Protein AF-X1I4N8-F1 (afdb_monomer_lite)

Secondary structure (DSSP, 8-state):
-PPEEEEEEE-S--SS-HHHHHHHHHHHTTT-SSEEEE-----S----SSEE-HHHHHHHIIIIIGGG---SS--SEEEEEESSEETTT-SEEEETTEEEEE-TTHHHHT-SS-HHHHHHHHHHHHHHHH-TTS----BSS--S-TTB--SSHHHHHHHHHH----HHHHHHHHHHT-HHHHHHHHHHHHT-

Sequence (192 aa):
MTRKIVAILLTSKPDYDEFAFKYFILSLNKIQSYYEFMFPEIHNHYYVYRYYDTNELFSSFEKEVRPKINFENEPDYLINIITSTLGENLFFECRENVAFITTDTWEKYFSPPSLFEYLSHCITASLLSMNENVGLYSHRDTKGCCLDYTFFKMDEKIDIALGYICDKCKDGIINDIGEEYLTEIINIINRE

Structure (mmCIF, N/CA/C/O backbone):
data_AF-X1I4N8-F1
#
_entry.id   AF-X1I4N8-F1
#
loop_
_atom_site.group_PDB
_atom_site.id
_atom_site.type_symbol
_atom_site.label_atom_id
_atom_site.label_alt_id
_atom_site.label_comp_id
_atom_site.label_asym_id
_atom_site.label_entity_id
_atom_site.label_seq_id
_atom_site.pdbx_PDB_ins_code
_atom_site.Cartn_x
_atom_site.Cartn_y
_atom_site.Cartn_z
_atom_site.occupancy
_atom_site.B_iso_or_equiv
_atom_site.auth_seq_id
_atom_site.auth_comp_id
_atom_site.auth_asym_id
_atom_site.auth_atom_id
_atom_site.pdbx_PDB_model_num
ATOM 1 N N . MET A 1 1 ? -8.641 13.921 17.325 1.00 62.59 1 MET A N 1
ATOM 2 C CA . MET A 1 1 ? -7.345 13.224 17.202 1.00 62.59 1 MET A CA 1
ATOM 3 C C . MET A 1 1 ? -6.618 13.835 16.009 1.00 62.59 1 MET A C 1
ATOM 5 O O . MET A 1 1 ? -7.303 14.206 15.063 1.00 62.59 1 MET A O 1
ATOM 9 N N . THR A 1 2 ? -5.301 14.044 16.060 1.00 84.56 2 THR A N 1
ATOM 10 C CA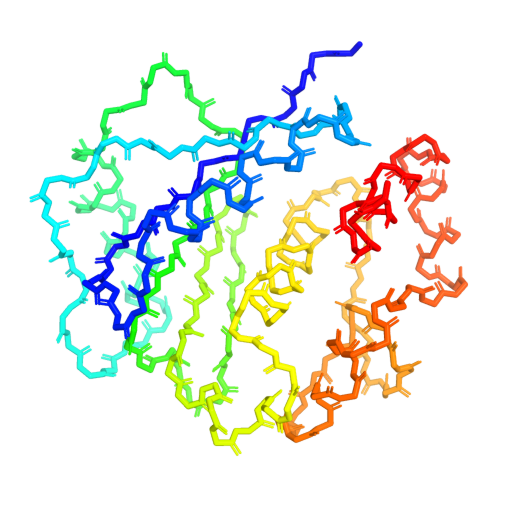 . THR A 1 2 ? -4.549 14.484 14.867 1.00 84.56 2 THR A CA 1
ATOM 11 C C . THR A 1 2 ? -4.413 13.290 13.926 1.00 84.56 2 THR A C 1
ATOM 13 O O . THR A 1 2 ? -4.106 12.199 14.406 1.00 84.56 2 THR A O 1
ATOM 16 N N . ARG A 1 3 ? -4.679 13.476 12.627 1.00 93.06 3 ARG A N 1
ATOM 17 C CA . ARG A 1 3 ? -4.569 12.399 11.633 1.00 93.06 3 ARG A CA 1
ATOM 18 C C . ARG A 1 3 ? -3.123 11.913 11.530 1.00 93.06 3 ARG A C 1
ATOM 20 O O . ARG A 1 3 ? -2.201 12.718 11.644 1.00 93.06 3 ARG A O 1
ATOM 27 N N . LYS A 1 4 ? -2.941 10.616 11.292 1.00 95.56 4 LYS A N 1
ATOM 28 C CA . LYS A 1 4 ? -1.647 10.007 10.977 1.00 95.56 4 LYS A CA 1
ATOM 29 C C . LYS A 1 4 ? -1.324 10.213 9.503 1.00 95.56 4 LYS A C 1
ATOM 31 O O . LYS A 1 4 ? -2.109 9.825 8.641 1.00 95.56 4 LYS A O 1
ATOM 36 N N . ILE A 1 5 ? -0.184 10.815 9.200 1.00 97.56 5 ILE A N 1
ATOM 37 C CA . ILE A 1 5 ? 0.185 11.176 7.831 1.00 97.56 5 ILE A CA 1
ATOM 38 C C . ILE A 1 5 ? 0.774 9.955 7.119 1.00 97.56 5 ILE A C 1
ATOM 40 O O . ILE A 1 5 ? 1.738 9.352 7.590 1.00 97.56 5 ILE A O 1
ATOM 44 N N . VAL A 1 6 ? 0.217 9.613 5.957 1.00 98.38 6 VAL A N 1
ATOM 45 C CA . VAL A 1 6 ? 0.676 8.513 5.100 1.00 98.38 6 VAL A CA 1
ATOM 46 C C . VAL A 1 6 ? 1.157 9.088 3.772 1.00 98.38 6 VAL A C 1
ATOM 48 O O . VAL A 1 6 ? 0.363 9.548 2.951 1.00 98.38 6 VAL A O 1
ATOM 51 N N . ALA A 1 7 ? 2.465 9.047 3.537 1.00 98.31 7 ALA A N 1
ATOM 52 C CA . ALA A 1 7 ? 3.053 9.453 2.268 1.00 98.31 7 ALA A CA 1
ATOM 53 C C . ALA A 1 7 ? 3.119 8.267 1.298 1.00 98.31 7 ALA A C 1
ATOM 55 O O . ALA A 1 7 ? 3.815 7.284 1.553 1.00 98.31 7 ALA A O 1
ATOM 56 N N . ILE A 1 8 ? 2.433 8.385 0.160 1.00 98.19 8 ILE A N 1
ATOM 57 C CA . ILE A 1 8 ? 2.539 7.439 -0.952 1.00 98.19 8 ILE A CA 1
ATOM 58 C C . ILE A 1 8 ? 3.590 7.950 -1.936 1.00 98.19 8 ILE A C 1
ATOM 60 O O . ILE A 1 8 ? 3.480 9.056 -2.470 1.00 98.19 8 ILE A O 1
ATOM 64 N N . LEU A 1 9 ? 4.607 7.131 -2.184 1.00 97.44 9 LEU A N 1
ATOM 65 C CA . LEU A 1 9 ? 5.747 7.451 -3.029 1.00 97.44 9 LEU A CA 1
ATOM 66 C C . LEU A 1 9 ? 5.750 6.557 -4.269 1.00 97.44 9 LEU A C 1
ATOM 68 O O . LEU A 1 9 ? 5.941 5.348 -4.169 1.00 97.44 9 LEU A O 1
ATOM 72 N N . LEU A 1 10 ? 5.589 7.151 -5.449 1.00 95.81 10 LEU A N 1
ATOM 73 C CA . LEU A 1 10 ? 5.730 6.448 -6.726 1.00 95.81 10 LEU A CA 1
ATOM 74 C C . LEU A 1 10 ? 7.209 6.462 -7.130 1.00 95.81 10 LEU A C 1
ATOM 76 O O . LEU A 1 10 ? 7.683 7.370 -7.808 1.00 95.81 10 LEU A O 1
ATOM 80 N N . THR A 1 11 ? 7.978 5.501 -6.614 1.00 93.69 11 THR A N 1
ATOM 81 C CA . THR A 1 11 ? 9.449 5.502 -6.717 1.00 93.69 11 THR A CA 1
ATOM 82 C C . THR A 1 11 ? 9.982 4.766 -7.947 1.00 93.69 11 THR A C 1
ATOM 84 O O . THR A 1 11 ? 11.160 4.914 -8.286 1.00 93.69 11 THR A O 1
ATOM 87 N N . SER A 1 12 ? 9.116 4.058 -8.671 1.00 94.25 12 SER A N 1
ATOM 88 C CA . SER A 1 12 ? 9.316 3.637 -10.064 1.00 94.25 12 SER A CA 1
ATOM 89 C C . SER A 1 12 ? 8.356 4.383 -10.983 1.00 94.25 12 SER A C 1
ATOM 91 O O . SER A 1 12 ? 7.334 4.890 -10.531 1.00 94.25 12 SER A O 1
ATOM 93 N N . LYS A 1 13 ? 8.662 4.424 -12.286 1.00 93.31 13 LYS A N 1
ATOM 94 C CA . LYS A 1 13 ? 7.745 4.995 -13.277 1.00 93.31 13 LYS A CA 1
ATOM 95 C C . LYS A 1 13 ? 6.492 4.117 -13.374 1.00 93.31 13 LYS A C 1
ATOM 97 O O . LYS A 1 13 ? 6.648 2.972 -13.797 1.00 93.31 13 LYS A O 1
ATOM 102 N N . PRO A 1 14 ? 5.290 4.628 -13.054 1.00 93.12 14 PRO A N 1
ATOM 103 C CA . PRO A 1 14 ? 4.065 3.847 -13.166 1.00 93.12 14 PRO A CA 1
ATOM 104 C C . PRO A 1 14 ? 3.830 3.365 -14.602 1.00 93.12 14 PRO A C 1
ATOM 106 O O . PRO A 1 14 ? 4.046 4.105 -15.566 1.00 93.12 14 PRO A O 1
ATOM 109 N N . ASP A 1 15 ? 3.353 2.132 -14.741 1.00 91.38 15 ASP A N 1
ATOM 110 C CA . ASP A 1 15 ? 2.827 1.552 -15.983 1.00 91.38 15 ASP A CA 1
ATOM 111 C C . ASP A 1 15 ? 1.287 1.624 -16.060 1.00 91.38 15 ASP A C 1
ATOM 113 O O . ASP A 1 15 ? 0.660 1.031 -16.935 1.00 91.38 15 ASP A O 1
ATOM 117 N N . TYR A 1 16 ? 0.689 2.418 -15.172 1.00 94.06 16 TYR A N 1
ATOM 118 C CA . TYR A 1 16 ? -0.738 2.701 -15.042 1.00 94.06 16 TYR A CA 1
ATOM 119 C C . TYR A 1 16 ? -0.994 4.215 -14.982 1.00 94.06 16 TYR A C 1
ATOM 121 O O . TYR A 1 16 ? -0.062 5.020 -14.939 1.00 94.06 16 TYR A O 1
ATOM 129 N N . ASP A 1 17 ? -2.266 4.622 -14.983 1.00 96.12 17 ASP A N 1
ATOM 130 C CA . ASP A 1 17 ? -2.644 6.035 -14.874 1.00 96.12 17 ASP A CA 1
ATOM 131 C C . ASP A 1 17 ? -2.348 6.577 -13.463 1.00 96.12 17 ASP A C 1
ATOM 133 O O . ASP A 1 17 ? -3.104 6.369 -12.508 1.00 96.12 17 ASP A O 1
ATOM 137 N N . GLU A 1 18 ? -1.213 7.269 -13.346 1.00 94.75 18 GLU A N 1
ATOM 138 C CA . GLU A 1 18 ? -0.729 7.895 -12.116 1.00 94.75 18 GLU A CA 1
ATOM 139 C C . GLU A 1 18 ? -1.743 8.876 -11.516 1.00 94.75 18 GLU A C 1
ATOM 141 O O . GLU A 1 18 ? -1.959 8.875 -10.302 1.00 94.75 18 GLU A O 1
ATOM 146 N N . PHE A 1 19 ? -2.381 9.708 -12.344 1.00 96.00 19 PHE A N 1
ATOM 147 C CA . PHE A 1 19 ? -3.315 10.717 -11.852 1.00 96.00 19 PHE A CA 1
ATOM 148 C C . PHE A 1 19 ? -4.574 10.058 -11.307 1.00 96.00 19 PHE A C 1
ATOM 150 O O . PHE A 1 19 ? -5.013 10.398 -10.206 1.00 96.00 19 PHE A O 1
ATOM 157 N N . ALA A 1 20 ? -5.130 9.089 -12.034 1.00 97.38 20 ALA A N 1
ATOM 158 C CA . ALA A 1 20 ? -6.286 8.339 -11.569 1.00 97.38 20 ALA A CA 1
ATOM 159 C C . ALA A 1 20 ? -5.990 7.631 -10.238 1.00 97.38 20 ALA A C 1
ATOM 161 O O . ALA A 1 20 ? -6.791 7.736 -9.310 1.00 97.38 20 ALA A O 1
ATOM 162 N N . PHE A 1 21 ? -4.822 6.992 -10.105 1.00 97.19 21 PHE A N 1
ATOM 163 C CA . PHE A 1 21 ? -4.419 6.336 -8.859 1.00 97.19 21 PHE A CA 1
ATOM 164 C C . PHE A 1 21 ? -4.251 7.333 -7.704 1.00 97.19 21 PHE A C 1
ATOM 166 O O . PHE A 1 21 ? -4.797 7.132 -6.618 1.00 97.19 21 PHE A O 1
ATOM 173 N N . LYS A 1 22 ? -3.548 8.446 -7.943 1.00 97.38 22 LYS A N 1
ATOM 174 C CA . LYS A 1 22 ? -3.334 9.500 -6.944 1.00 97.38 22 LYS A CA 1
ATOM 175 C C . LYS A 1 22 ? -4.656 10.036 -6.407 1.00 97.38 22 LYS A C 1
ATOM 177 O O . LYS A 1 22 ? -4.852 10.095 -5.195 1.00 97.38 22 LYS A O 1
ATOM 182 N N . TYR A 1 23 ? -5.583 10.400 -7.290 1.00 97.25 23 TYR A N 1
ATOM 183 C CA . TYR A 1 23 ? -6.875 10.941 -6.867 1.00 97.25 23 TYR A CA 1
ATOM 184 C C . TYR A 1 23 ? -7.815 9.881 -6.290 1.00 97.25 23 TYR A C 1
ATOM 186 O O . TYR A 1 23 ? -8.623 10.220 -5.425 1.00 97.25 23 TYR A O 1
ATOM 194 N N . PHE A 1 24 ? -7.679 8.614 -6.689 1.00 97.19 24 PHE A N 1
ATOM 195 C CA . PHE A 1 24 ? -8.348 7.498 -6.025 1.00 97.19 24 PHE A CA 1
ATOM 196 C C . PHE A 1 24 ? -7.923 7.406 -4.552 1.00 97.19 24 PHE A C 1
ATOM 198 O O . PHE A 1 24 ? -8.779 7.486 -3.675 1.00 97.19 24 PHE A O 1
ATOM 205 N N . ILE A 1 25 ? -6.622 7.364 -4.254 1.00 97.81 25 ILE A N 1
ATOM 206 C CA . ILE A 1 25 ? -6.137 7.302 -2.865 1.00 97.81 25 ILE A CA 1
ATOM 207 C C . ILE A 1 25 ? -6.492 8.570 -2.079 1.00 97.81 25 ILE A C 1
ATOM 209 O O . ILE A 1 25 ? -6.978 8.482 -0.955 1.00 97.81 25 ILE A O 1
ATOM 213 N N . LEU A 1 26 ? -6.332 9.761 -2.667 1.00 97.56 26 LEU A N 1
ATOM 214 C CA . LEU A 1 26 ? -6.715 11.014 -2.001 1.00 97.56 26 LEU A CA 1
ATOM 215 C C . LEU A 1 26 ? -8.219 11.097 -1.706 1.00 97.56 26 LEU A C 1
ATOM 217 O O . LEU A 1 26 ? -8.621 11.805 -0.782 1.00 97.56 26 LEU A O 1
ATOM 221 N N . SER A 1 27 ? -9.064 10.387 -2.460 1.00 97.06 27 SER A N 1
ATOM 222 C CA . SER A 1 27 ? -10.498 10.326 -2.168 1.00 97.06 27 SER A CA 1
ATOM 223 C C . SER A 1 27 ? -10.796 9.635 -0.832 1.00 97.06 27 SER A C 1
ATOM 225 O O . SER A 1 27 ? -11.756 10.023 -0.166 1.00 97.06 27 SER A O 1
ATOM 227 N N . LEU A 1 28 ? -9.923 8.723 -0.382 1.00 96.38 28 LEU A N 1
ATOM 228 C CA . LEU A 1 28 ? -10.058 8.021 0.896 1.00 96.38 28 LEU A CA 1
ATOM 229 C C . LEU A 1 28 ? -9.986 8.986 2.090 1.00 96.38 28 LEU A C 1
ATOM 231 O O . LEU A 1 28 ? -10.615 8.753 3.112 1.00 96.38 28 LEU A O 1
ATOM 235 N N . ASN A 1 29 ? -9.323 10.141 1.962 1.00 96.69 29 ASN A N 1
ATOM 236 C CA . ASN A 1 29 ? -9.298 11.170 3.016 1.00 96.69 29 ASN A CA 1
ATOM 237 C C . ASN A 1 29 ? -10.686 11.742 3.370 1.00 96.69 29 ASN A C 1
ATOM 239 O O . ASN A 1 29 ? -10.810 12.435 4.386 1.00 96.69 29 ASN A O 1
ATOM 243 N N . LYS A 1 30 ? -11.699 11.515 2.518 1.00 95.81 30 LYS A N 1
ATOM 244 C CA . LYS A 1 30 ? -13.079 11.988 2.704 1.00 95.81 30 LYS A CA 1
ATOM 245 C C . LYS A 1 30 ? -13.972 11.005 3.461 1.00 95.81 30 LYS A C 1
ATOM 247 O O . LYS A 1 30 ? -14.953 11.456 4.040 1.00 95.81 30 LYS A O 1
ATOM 252 N N . ILE A 1 31 ? -13.660 9.711 3.417 1.00 95.00 31 ILE A N 1
ATOM 253 C CA . ILE A 1 31 ? -14.488 8.638 4.002 1.00 95.00 31 ILE A CA 1
ATOM 254 C C . ILE A 1 31 ? -13.952 8.148 5.348 1.00 95.00 31 ILE A C 1
ATOM 256 O O . ILE A 1 31 ? -14.648 7.447 6.077 1.00 95.00 31 ILE A O 1
ATOM 260 N N . GLN A 1 32 ? -12.720 8.542 5.684 1.00 94.38 32 GLN A N 1
ATOM 261 C CA . GLN A 1 32 ? -12.107 8.226 6.963 1.00 94.38 32 GLN A CA 1
ATOM 262 C C . GLN A 1 32 ? -11.364 9.423 7.573 1.00 94.38 32 GLN A C 1
ATOM 264 O O . GLN A 1 32 ? -11.037 10.402 6.886 1.00 94.38 32 GLN A O 1
ATOM 269 N N . SER A 1 33 ? -11.120 9.362 8.880 1.00 94.50 33 SER A N 1
ATOM 270 C CA . SER A 1 33 ? -10.515 10.439 9.664 1.00 94.50 33 SER A CA 1
ATOM 271 C C . SER A 1 33 ? -9.238 10.070 10.420 1.00 94.50 33 SER A C 1
ATOM 273 O O . SER A 1 33 ? -8.632 10.957 11.022 1.00 94.50 33 SER A O 1
ATOM 275 N N . TYR A 1 34 ? -8.793 8.814 10.363 1.00 95.50 34 TYR A N 1
ATOM 276 C CA . TYR A 1 34 ? -7.601 8.353 11.076 1.00 95.50 34 TYR A CA 1
ATOM 277 C C . TYR A 1 34 ? -6.298 8.669 10.333 1.00 95.50 34 TYR A C 1
ATOM 279 O O . TYR A 1 34 ? -5.338 9.151 10.935 1.00 95.50 34 TYR A O 1
ATOM 287 N N . TYR A 1 35 ? -6.271 8.431 9.022 1.00 96.62 35 TYR A N 1
ATOM 288 C CA . TYR A 1 35 ? -5.128 8.671 8.151 1.00 96.62 35 TYR A CA 1
ATOM 289 C C . TYR A 1 35 ? -5.324 9.911 7.279 1.00 96.62 35 TYR A C 1
ATOM 291 O O . TYR A 1 35 ? -6.430 10.272 6.875 1.00 96.62 35 TYR A O 1
ATOM 299 N N . GLU A 1 36 ? -4.220 10.556 6.938 1.00 97.38 36 GLU A N 1
ATOM 300 C CA . GLU A 1 36 ? -4.155 11.580 5.908 1.00 97.38 36 GLU A CA 1
ATOM 301 C C . GLU A 1 36 ? -3.180 11.124 4.827 1.00 97.38 36 GLU A C 1
ATOM 303 O O . GLU A 1 36 ? -1.964 11.159 5.005 1.00 97.38 36 GLU A O 1
ATOM 308 N N . PHE A 1 37 ? -3.723 10.659 3.704 1.00 97.88 37 PHE A N 1
ATOM 309 C CA . PHE A 1 37 ? -2.930 10.261 2.551 1.00 97.88 37 PHE A CA 1
ATOM 310 C C . PHE A 1 37 ? -2.429 11.489 1.796 1.00 97.88 37 PHE A C 1
ATOM 312 O O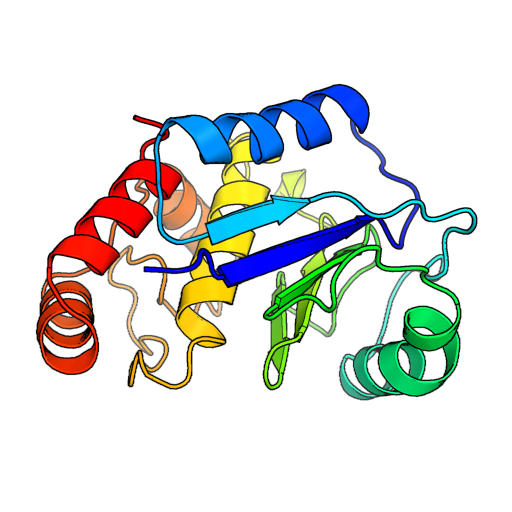 . PHE A 1 37 ? -3.213 12.386 1.471 1.00 97.88 37 PHE A O 1
ATOM 319 N N . MET A 1 38 ? -1.146 11.489 1.445 1.00 97.12 38 MET A N 1
ATOM 320 C CA . MET A 1 38 ? -0.521 12.516 0.618 1.00 97.12 38 MET A CA 1
ATOM 321 C C . MET A 1 38 ? 0.449 11.917 -0.403 1.00 97.12 38 MET A C 1
ATOM 323 O O . MET A 1 38 ? 0.943 10.804 -0.245 1.00 97.12 38 MET A O 1
ATOM 327 N N . PHE A 1 39 ? 0.740 12.691 -1.448 1.00 96.88 39 PHE A N 1
ATOM 328 C CA . PHE A 1 39 ? 1.703 12.344 -2.495 1.00 96.88 39 PHE A CA 1
ATOM 329 C C . PHE A 1 39 ? 2.732 13.471 -2.610 1.00 96.88 39 PHE A C 1
ATOM 331 O O . PHE A 1 39 ? 2.450 14.460 -3.299 1.00 96.88 39 PHE A O 1
ATOM 338 N N . PRO A 1 40 ? 3.886 13.348 -1.933 1.00 95.06 40 PRO A N 1
ATOM 339 C CA . PRO A 1 40 ? 5.007 14.269 -2.083 1.00 95.06 40 PRO A CA 1
ATOM 340 C C . PRO A 1 40 ? 5.477 14.357 -3.537 1.00 95.06 40 PRO A C 1
ATOM 342 O O . PRO A 1 40 ? 5.316 13.412 -4.314 1.00 95.06 40 PRO A O 1
ATOM 345 N N . GLU A 1 41 ? 6.084 15.482 -3.910 1.00 89.44 41 GLU A N 1
ATOM 346 C CA . GLU A 1 41 ? 6.697 15.606 -5.231 1.00 89.44 41 GLU A CA 1
ATOM 347 C C . GLU A 1 41 ? 7.962 14.748 -5.318 1.00 89.44 41 GLU A C 1
ATOM 349 O O . GLU A 1 41 ? 8.889 14.877 -4.516 1.00 89.44 41 GLU A O 1
ATOM 354 N N . ILE A 1 42 ? 8.004 13.877 -6.325 1.00 87.44 42 ILE A N 1
ATOM 355 C CA . ILE A 1 42 ? 9.161 13.047 -6.638 1.00 87.44 42 ILE A CA 1
ATOM 356 C C . ILE A 1 42 ? 9.607 13.382 -8.058 1.00 87.44 42 ILE A C 1
ATOM 358 O O . ILE A 1 42 ? 8.886 13.149 -9.023 1.00 87.44 42 ILE A O 1
ATOM 362 N N . HIS A 1 43 ? 10.810 13.934 -8.200 1.00 82.06 43 HIS A N 1
ATOM 363 C CA . HIS A 1 43 ? 11.326 14.355 -9.508 1.00 82.06 43 HIS A CA 1
ATOM 364 C C . HIS A 1 43 ? 12.073 13.247 -10.264 1.00 82.06 43 HIS A C 1
ATOM 366 O O . HIS A 1 43 ? 12.345 13.398 -11.453 1.00 82.06 43 HIS A O 1
ATOM 372 N N . ASN A 1 44 ? 12.425 12.148 -9.591 1.00 87.38 44 ASN A N 1
ATOM 373 C CA . ASN A 1 44 ? 13.191 11.044 -10.165 1.00 87.38 44 ASN A CA 1
ATOM 374 C C . ASN A 1 44 ? 12.540 9.697 -9.851 1.00 87.38 44 ASN A C 1
ATOM 376 O O . ASN A 1 44 ? 12.127 9.453 -8.724 1.00 87.38 44 ASN A O 1
ATOM 380 N N . HIS A 1 45 ? 12.552 8.784 -10.818 1.00 88.75 45 HIS A N 1
ATOM 381 C CA . HIS A 1 45 ? 12.242 7.379 -10.564 1.00 88.75 45 HIS A CA 1
ATOM 382 C C . HIS A 1 45 ? 13.524 6.678 -10.111 1.00 88.75 45 HIS A C 1
ATOM 384 O O . HIS A 1 45 ? 14.463 6.528 -10.894 1.00 88.75 45 HIS A O 1
ATOM 390 N N . TYR A 1 46 ? 13.583 6.308 -8.835 1.00 88.75 46 TYR A N 1
ATOM 391 C CA . TYR A 1 46 ? 14.776 5.760 -8.192 1.00 88.75 46 TYR A CA 1
ATOM 392 C C . TYR A 1 46 ? 14.947 4.260 -8.436 1.00 88.75 46 TYR A C 1
ATOM 394 O O . TYR A 1 46 ? 16.080 3.783 -8.512 1.00 88.75 46 TYR A O 1
ATOM 402 N N . TYR A 1 47 ? 13.847 3.523 -8.607 1.00 89.62 47 TYR A N 1
ATOM 403 C CA . TYR A 1 47 ? 13.888 2.074 -8.784 1.00 89.62 47 TYR A CA 1
ATOM 404 C C . TYR A 1 47 ? 13.524 1.684 -10.215 1.00 89.62 47 TYR A C 1
ATOM 406 O O . TYR A 1 47 ? 12.361 1.722 -10.616 1.00 89.62 47 TYR A O 1
ATOM 414 N N . VAL A 1 48 ? 14.550 1.342 -10.995 1.00 87.38 48 VAL A N 1
ATOM 415 C CA . VAL A 1 48 ? 14.462 1.042 -12.437 1.00 87.38 48 VAL A CA 1
ATOM 416 C C . VAL A 1 48 ? 14.993 -0.343 -12.805 1.00 87.38 48 VAL A C 1
ATOM 418 O O . VAL A 1 48 ? 14.817 -0.784 -13.941 1.00 87.38 48 VAL A O 1
ATOM 421 N N . TYR A 1 49 ? 15.656 -1.043 -11.879 1.00 85.69 49 TYR A N 1
ATOM 422 C CA . TYR A 1 49 ? 16.090 -2.418 -12.120 1.00 85.69 49 TYR A CA 1
ATOM 423 C C . TYR A 1 49 ? 14.901 -3.370 -12.091 1.00 85.69 49 TYR A C 1
ATOM 425 O O . TYR A 1 49 ? 13.869 -3.083 -11.497 1.00 85.69 49 TYR A O 1
ATOM 433 N N . ARG A 1 50 ? 15.043 -4.533 -12.729 1.00 86.19 50 ARG A N 1
ATOM 434 C CA . ARG A 1 50 ? 13.961 -5.522 -12.795 1.00 86.19 50 ARG A CA 1
ATOM 435 C C . ARG A 1 50 ? 13.642 -6.149 -11.437 1.00 86.19 50 ARG A C 1
ATOM 437 O O . ARG A 1 50 ? 12.495 -6.491 -11.199 1.00 86.19 50 ARG A O 1
ATOM 444 N N . TYR A 1 51 ? 14.649 -6.320 -10.588 1.00 93.44 51 TYR A N 1
ATOM 445 C CA . TYR A 1 51 ? 14.563 -7.047 -9.326 1.00 93.44 51 TYR A CA 1
ATOM 446 C C . TYR A 1 51 ? 15.340 -6.300 -8.249 1.00 93.44 51 TYR A C 1
ATOM 448 O O . TYR A 1 51 ? 16.425 -5.789 -8.536 1.00 93.44 51 TYR A O 1
ATOM 456 N N . TYR A 1 52 ? 14.813 -6.313 -7.027 1.00 92.44 52 TYR A N 1
ATOM 457 C CA . TYR A 1 52 ? 15.506 -5.837 -5.838 1.00 92.44 52 TYR A CA 1
ATOM 458 C C . TYR A 1 52 ? 15.418 -6.864 -4.706 1.00 92.44 52 TYR A C 1
ATOM 460 O O . TYR A 1 52 ? 14.336 -7.364 -4.383 1.00 92.44 52 TYR A O 1
ATOM 468 N N . ASP A 1 53 ? 16.564 -7.141 -4.078 1.00 94.56 53 ASP A N 1
ATOM 469 C CA . ASP A 1 53 ? 16.590 -7.750 -2.749 1.00 94.56 53 ASP A CA 1
ATOM 470 C C . ASP A 1 53 ? 16.010 -6.761 -1.738 1.00 94.56 53 ASP A C 1
ATOM 472 O O . ASP A 1 53 ? 16.286 -5.560 -1.805 1.00 94.56 53 ASP A O 1
ATOM 476 N N . THR A 1 54 ? 15.208 -7.242 -0.794 1.00 93.81 54 THR A N 1
ATOM 477 C CA . THR A 1 54 ? 14.479 -6.328 0.083 1.00 93.81 54 THR A CA 1
ATOM 478 C C . THR A 1 54 ? 15.394 -5.645 1.095 1.00 93.81 54 THR A C 1
ATOM 480 O O . THR A 1 54 ? 15.207 -4.463 1.372 1.00 93.81 54 THR A O 1
ATOM 483 N N . ASN A 1 55 ? 16.471 -6.284 1.565 1.00 94.06 55 ASN A N 1
ATOM 484 C CA . ASN A 1 55 ? 17.426 -5.613 2.455 1.00 94.06 55 ASN A CA 1
ATOM 485 C C . ASN A 1 55 ? 18.162 -4.475 1.749 1.00 94.06 55 ASN A C 1
ATOM 487 O O . ASN A 1 55 ? 18.322 -3.395 2.323 1.00 94.06 55 ASN A O 1
ATOM 491 N N . GLU A 1 56 ? 18.596 -4.713 0.513 1.00 92.88 56 GLU A N 1
ATOM 492 C CA . GLU A 1 56 ? 19.210 -3.676 -0.314 1.00 92.88 56 GLU A CA 1
ATOM 493 C C . GLU A 1 56 ? 18.216 -2.546 -0.597 1.00 92.88 56 GLU A C 1
ATOM 495 O O . GLU A 1 56 ? 18.559 -1.375 -0.438 1.00 92.88 56 GLU A O 1
ATOM 500 N N . LEU A 1 57 ? 16.968 -2.888 -0.925 1.00 94.31 57 LEU A N 1
ATOM 501 C CA . LEU A 1 57 ? 15.919 -1.922 -1.223 1.00 94.31 57 LEU A CA 1
ATOM 502 C C . LEU A 1 57 ? 15.652 -0.987 -0.037 1.00 94.31 57 LEU A C 1
ATOM 504 O O . LEU A 1 57 ? 15.796 0.225 -0.181 1.00 94.31 57 LEU A O 1
ATOM 508 N N . PHE A 1 58 ? 15.370 -1.532 1.150 1.00 96.38 58 PHE A N 1
ATOM 509 C CA . PHE A 1 58 ? 15.153 -0.729 2.357 1.00 96.38 58 PHE A CA 1
ATOM 510 C C . PHE A 1 58 ? 16.400 0.084 2.741 1.00 96.38 58 PHE A C 1
ATOM 512 O O . PHE A 1 58 ? 16.292 1.267 3.062 1.00 96.38 58 PHE A O 1
ATOM 519 N N . SER A 1 59 ? 17.605 -0.498 2.657 1.00 95.75 59 SER A N 1
ATOM 520 C CA . SER A 1 59 ? 18.831 0.253 2.960 1.00 95.75 59 SER A CA 1
ATOM 521 C C . SER A 1 59 ? 19.091 1.383 1.959 1.00 95.75 59 SER A C 1
ATOM 523 O O . SER A 1 59 ? 19.620 2.420 2.361 1.00 95.75 59 SER A O 1
ATOM 525 N N . SER A 1 60 ? 18.816 1.175 0.670 1.00 94.94 60 SER A N 1
ATOM 526 C CA . SER A 1 60 ? 19.004 2.191 -0.371 1.00 94.94 60 SER A CA 1
ATOM 527 C C . SER A 1 60 ? 17.973 3.308 -0.235 1.00 94.94 60 SER A C 1
ATOM 529 O O . SER A 1 60 ? 18.323 4.480 -0.355 1.00 94.94 60 SER A O 1
ATOM 531 N N . PHE A 1 61 ? 16.734 2.970 0.132 1.00 96.19 61 PHE A N 1
ATOM 532 C CA . PHE A 1 61 ? 15.683 3.943 0.388 1.00 96.19 61 PHE A CA 1
ATOM 533 C C . PHE A 1 61 ? 16.094 4.950 1.457 1.00 96.19 61 PHE A C 1
ATOM 535 O O . PHE A 1 61 ? 16.128 6.151 1.187 1.00 96.19 61 PHE A O 1
ATOM 542 N N . GLU A 1 62 ? 16.476 4.462 2.638 1.00 95.50 62 GLU A N 1
ATOM 543 C CA . GLU A 1 62 ? 16.828 5.321 3.771 1.00 95.50 62 GLU A CA 1
ATOM 544 C C . GLU A 1 62 ? 18.066 6.181 3.492 1.00 95.50 62 GLU A C 1
ATOM 546 O O . GLU A 1 62 ? 18.126 7.344 3.886 1.00 95.50 62 GLU A O 1
ATOM 551 N N . LYS A 1 63 ? 19.066 5.637 2.788 1.00 95.75 63 LYS A N 1
ATOM 552 C CA . LYS A 1 63 ? 20.340 6.337 2.558 1.00 95.75 63 LYS A CA 1
ATOM 553 C C . LYS A 1 63 ? 20.317 7.267 1.352 1.00 95.75 63 LYS A C 1
ATOM 555 O O . LYS A 1 63 ? 21.020 8.276 1.352 1.00 95.75 63 LYS A O 1
ATOM 560 N N . GLU A 1 64 ? 19.563 6.927 0.312 1.00 93.75 64 GLU A N 1
ATOM 561 C CA . GLU A 1 64 ? 19.708 7.556 -1.002 1.00 93.75 64 GLU A CA 1
ATOM 562 C C . GLU A 1 64 ? 18.433 8.199 -1.531 1.00 93.75 64 GLU A C 1
ATOM 564 O O . GLU A 1 64 ? 18.538 9.152 -2.308 1.00 93.75 64 GLU A O 1
ATOM 569 N N . VAL A 1 65 ? 17.256 7.695 -1.159 1.00 94.19 65 VAL A N 1
ATOM 570 C CA . VAL A 1 65 ? 15.974 8.155 -1.710 1.00 94.19 65 VAL A CA 1
ATOM 571 C C . VAL A 1 65 ? 15.273 9.093 -0.739 1.00 94.19 65 VAL A C 1
ATOM 573 O O . VAL A 1 65 ? 15.055 10.251 -1.088 1.00 94.19 65 VAL A O 1
ATOM 576 N N . ARG A 1 66 ? 14.993 8.640 0.489 1.00 95.00 66 ARG A N 1
ATOM 577 C CA . ARG A 1 66 ? 14.299 9.418 1.525 1.00 95.00 66 ARG A CA 1
ATOM 578 C C . ARG A 1 66 ? 14.909 10.811 1.742 1.00 95.00 66 ARG A C 1
ATOM 580 O O . ARG A 1 66 ? 14.140 11.767 1.726 1.00 95.00 66 ARG A O 1
ATOM 587 N N . PRO A 1 67 ? 16.247 10.995 1.821 1.00 94.31 67 PRO A N 1
ATOM 588 C CA . PRO A 1 67 ? 16.841 12.323 2.022 1.00 94.31 67 PRO A CA 1
ATOM 589 C C . PRO A 1 67 ? 16.633 13.307 0.861 1.00 94.31 67 PRO A C 1
ATOM 591 O O . PRO A 1 67 ? 16.932 14.491 0.998 1.00 94.31 67 PRO A O 1
ATOM 594 N N . LYS A 1 68 ? 16.189 12.825 -0.307 1.00 94.00 68 LYS A N 1
ATOM 595 C CA . LYS A 1 68 ? 15.938 13.640 -1.504 1.00 94.00 68 LYS A CA 1
ATOM 596 C C . LYS A 1 68 ? 14.465 14.016 -1.664 1.00 94.00 68 LYS A C 1
ATOM 598 O O . LYS A 1 68 ? 14.149 14.765 -2.585 1.00 94.00 68 LYS A O 1
ATOM 603 N N . ILE A 1 69 ? 13.581 13.489 -0.819 1.00 93.50 69 ILE A N 1
ATOM 604 C CA . ILE A 1 69 ? 12.150 13.783 -0.856 1.00 93.50 69 ILE A CA 1
ATOM 605 C C . ILE A 1 69 ? 11.883 14.933 0.107 1.00 93.50 69 ILE A C 1
ATOM 607 O O . ILE A 1 69 ? 12.292 14.894 1.265 1.00 93.50 69 ILE A O 1
ATOM 611 N N . ASN A 1 70 ? 11.204 15.966 -0.386 1.00 91.50 70 ASN A N 1
ATOM 612 C CA . ASN A 1 70 ? 10.797 17.089 0.442 1.00 91.50 70 ASN A CA 1
ATOM 613 C C . ASN A 1 70 ? 9.374 16.853 0.949 1.00 91.50 70 ASN A C 1
ATOM 615 O O . ASN A 1 70 ? 8.425 16.848 0.163 1.00 91.50 70 ASN A O 1
ATOM 619 N N . PHE A 1 71 ? 9.235 16.655 2.254 1.00 93.12 71 PHE A N 1
ATOM 620 C CA . PHE A 1 71 ? 7.940 16.523 2.903 1.00 93.12 71 PHE A CA 1
ATOM 621 C C . PHE A 1 71 ? 7.536 17.869 3.503 1.00 93.12 71 PHE A C 1
ATOM 623 O O . PHE A 1 71 ? 8.316 18.486 4.223 1.00 93.12 71 PHE A O 1
ATOM 630 N N . GLU A 1 72 ? 6.309 18.319 3.231 1.00 89.19 72 GLU A N 1
ATOM 631 C CA . GLU A 1 72 ? 5.756 19.496 3.915 1.00 89.19 72 GLU A CA 1
ATOM 632 C C . GLU A 1 72 ? 5.591 19.225 5.418 1.00 89.19 72 GLU A C 1
ATOM 634 O O . GLU A 1 72 ? 5.927 20.068 6.246 1.00 89.19 72 GLU A O 1
ATOM 639 N N . ASN A 1 73 ? 5.139 18.014 5.756 1.00 90.00 73 ASN A N 1
ATOM 640 C CA . ASN A 1 73 ? 5.047 17.488 7.113 1.00 90.00 73 ASN A CA 1
ATOM 641 C C . ASN A 1 73 ? 5.696 16.102 7.155 1.00 90.00 73 ASN A C 1
ATOM 643 O O . ASN A 1 73 ? 5.478 15.312 6.236 1.00 90.00 73 ASN A O 1
ATOM 647 N N . GLU A 1 74 ? 6.459 15.795 8.208 1.00 94.62 74 GLU A N 1
ATOM 648 C CA . GLU A 1 74 ? 7.079 14.471 8.348 1.00 94.62 74 GLU A CA 1
ATOM 649 C C . GLU A 1 74 ? 5.982 13.390 8.415 1.00 94.62 74 GLU A C 1
ATOM 651 O O . GLU A 1 74 ? 5.100 13.480 9.275 1.00 94.62 74 GLU A O 1
ATOM 656 N N . PRO A 1 75 ? 5.997 12.392 7.514 1.00 97.12 75 PRO A N 1
ATOM 657 C CA . PRO A 1 75 ? 4.985 11.347 7.506 1.00 97.12 75 PRO A CA 1
ATOM 658 C C . PRO A 1 75 ? 5.163 10.372 8.672 1.00 97.12 75 PRO A C 1
ATOM 660 O O . PRO A 1 75 ? 6.276 9.936 8.966 1.00 97.12 75 PRO A O 1
ATOM 663 N N . ASP A 1 76 ? 4.050 9.950 9.276 1.00 97.25 76 ASP A N 1
ATOM 664 C CA . ASP A 1 76 ? 4.048 8.834 10.225 1.00 97.25 76 ASP A CA 1
ATOM 665 C C . ASP A 1 76 ? 4.353 7.512 9.507 1.00 97.25 76 ASP A C 1
ATOM 667 O O . ASP A 1 76 ? 5.049 6.670 10.067 1.00 97.25 76 ASP A O 1
ATOM 671 N N . TYR A 1 77 ? 3.874 7.344 8.266 1.00 98.00 77 TYR A N 1
ATOM 672 C CA . TYR A 1 77 ? 4.077 6.145 7.448 1.00 98.00 77 TYR A CA 1
ATOM 673 C C . TYR A 1 77 ? 4.484 6.482 6.010 1.00 98.00 77 TYR A C 1
ATOM 675 O O . TYR A 1 77 ? 3.957 7.411 5.393 1.00 98.00 77 TYR A O 1
ATOM 683 N N . LEU A 1 78 ? 5.379 5.673 5.447 1.00 98.31 78 LEU A N 1
ATOM 684 C CA . LEU A 1 78 ? 5.879 5.786 4.078 1.00 98.31 78 LEU A CA 1
ATOM 685 C C . LEU A 1 78 ? 5.525 4.524 3.294 1.00 98.31 78 LEU A C 1
ATOM 687 O O . LEU A 1 78 ? 5.910 3.426 3.680 1.00 98.31 78 LEU A O 1
ATOM 691 N N . ILE A 1 79 ? 4.839 4.665 2.163 1.00 98.56 79 ILE A N 1
ATOM 692 C CA . ILE A 1 79 ? 4.515 3.542 1.279 1.00 98.56 79 ILE A CA 1
ATOM 693 C C . ILE A 1 79 ? 5.126 3.803 -0.092 1.00 98.56 79 ILE A C 1
ATOM 695 O O . ILE A 1 79 ? 4.704 4.698 -0.819 1.00 98.56 79 ILE A O 1
ATOM 699 N N . ASN A 1 80 ? 6.118 2.998 -0.453 1.00 97.94 80 ASN A N 1
ATOM 700 C CA . ASN A 1 80 ? 6.790 3.035 -1.740 1.00 97.94 80 ASN A CA 1
ATOM 701 C C . ASN A 1 80 ? 6.110 2.074 -2.712 1.00 97.94 80 ASN A C 1
ATOM 703 O O . ASN A 1 80 ? 6.031 0.879 -2.440 1.00 97.94 80 ASN A O 1
ATOM 707 N N . ILE A 1 81 ? 5.669 2.575 -3.862 1.00 97.69 81 ILE A N 1
ATOM 708 C CA . ILE A 1 81 ? 5.136 1.755 -4.948 1.00 97.69 81 ILE A CA 1
ATOM 709 C C . ILE A 1 81 ? 6.177 1.680 -6.061 1.00 97.69 81 ILE A C 1
ATOM 711 O O . ILE A 1 81 ? 6.616 2.705 -6.594 1.00 97.69 81 ILE A O 1
ATOM 715 N N . ILE A 1 82 ? 6.563 0.451 -6.397 1.00 96.81 82 ILE A N 1
ATOM 716 C CA . ILE A 1 82 ? 7.545 0.133 -7.433 1.00 96.81 82 ILE A CA 1
ATOM 717 C C . ILE A 1 82 ? 6.933 -0.776 -8.500 1.00 96.81 82 ILE A C 1
ATOM 719 O O . ILE A 1 82 ? 6.018 -1.547 -8.229 1.00 96.81 82 ILE A O 1
ATOM 723 N N . THR A 1 83 ? 7.473 -0.729 -9.714 1.00 96.12 83 THR A N 1
ATOM 724 C CA . THR A 1 83 ? 7.084 -1.635 -10.814 1.00 96.12 83 THR A CA 1
ATOM 725 C C . THR A 1 83 ? 8.044 -2.820 -10.956 1.00 96.12 83 THR A C 1
ATOM 727 O O . THR A 1 83 ? 7.897 -3.655 -11.842 1.00 96.12 83 THR A O 1
ATOM 730 N N . SER A 1 84 ? 9.078 -2.865 -10.117 1.00 94.69 84 SER A N 1
ATOM 731 C CA . SER A 1 84 ? 10.119 -3.892 -10.104 1.00 94.69 84 SER A CA 1
ATOM 732 C C . SER A 1 84 ? 9.733 -5.065 -9.211 1.00 94.69 84 SER A C 1
ATOM 734 O O . SER A 1 84 ? 9.060 -4.876 -8.199 1.00 94.69 84 SER A O 1
ATOM 736 N N . THR A 1 85 ? 10.218 -6.267 -9.522 1.00 94.31 85 THR A N 1
ATOM 737 C CA . THR A 1 85 ? 10.046 -7.443 -8.662 1.00 94.31 85 THR A CA 1
ATOM 738 C C . THR A 1 85 ? 10.655 -7.192 -7.279 1.00 94.31 85 THR A C 1
ATOM 740 O O . THR A 1 85 ? 11.803 -6.751 -7.168 1.00 94.31 85 THR A O 1
ATOM 743 N N . LEU A 1 86 ? 9.888 -7.511 -6.235 1.00 93.25 86 LEU A N 1
ATOM 744 C CA . LEU A 1 86 ? 10.293 -7.422 -4.835 1.00 93.25 86 LEU A CA 1
ATOM 745 C C . LEU A 1 86 ? 10.576 -8.825 -4.287 1.00 93.25 86 LEU A C 1
ATOM 747 O O . LEU A 1 86 ? 9.647 -9.623 -4.146 1.00 93.25 86 LEU A O 1
ATOM 751 N N . GLY A 1 87 ? 11.835 -9.122 -3.955 1.00 90.31 87 GLY A N 1
ATOM 752 C CA . GLY A 1 87 ? 12.224 -10.431 -3.420 1.00 90.31 87 GLY A CA 1
ATOM 753 C C . GLY A 1 87 ? 11.781 -11.614 -4.298 1.00 90.31 87 GLY A C 1
ATOM 754 O O . GLY A 1 87 ? 11.403 -11.459 -5.458 1.00 90.31 87 GLY A O 1
ATOM 755 N N . GLU A 1 88 ? 11.826 -12.831 -3.756 1.00 83.69 88 GLU A N 1
ATOM 756 C CA . GLU A 1 88 ? 11.541 -14.030 -4.562 1.00 83.69 88 GLU A CA 1
ATOM 757 C C . GLU A 1 88 ? 10.045 -14.240 -4.849 1.00 83.69 88 GLU A C 1
ATOM 759 O O . GLU A 1 88 ? 9.672 -14.661 -5.943 1.00 83.69 88 GLU A O 1
ATOM 764 N N . ASN A 1 89 ? 9.174 -13.958 -3.876 1.00 87.25 89 ASN A N 1
ATOM 765 C CA . ASN A 1 89 ? 7.731 -14.203 -3.989 1.00 87.25 89 ASN A CA 1
ATOM 766 C C . ASN A 1 89 ? 6.890 -13.157 -3.239 1.00 87.25 89 ASN A C 1
ATOM 768 O O . ASN A 1 89 ? 5.742 -13.417 -2.885 1.00 87.25 89 ASN A O 1
ATOM 772 N N . LEU A 1 90 ? 7.448 -11.973 -2.987 1.00 91.88 90 LEU A N 1
ATOM 773 C CA . LEU A 1 90 ? 6.738 -10.919 -2.272 1.00 91.88 90 LEU A CA 1
ATOM 774 C C . LEU A 1 90 ? 5.898 -10.088 -3.245 1.00 91.88 90 LEU A C 1
ATOM 776 O O . LEU A 1 90 ? 6.077 -10.121 -4.469 1.00 91.88 90 LEU A O 1
ATOM 780 N N . PHE A 1 91 ? 4.919 -9.401 -2.680 1.00 93.81 91 PHE A N 1
ATOM 781 C CA . PHE A 1 91 ? 4.049 -8.449 -3.372 1.00 93.81 91 PHE A CA 1
ATOM 782 C C . PHE A 1 91 ? 3.916 -7.148 -2.566 1.00 93.81 91 PHE A C 1
ATOM 784 O O . PHE A 1 91 ? 3.788 -6.071 -3.145 1.00 93.81 91 PHE A O 1
ATOM 791 N N . PHE A 1 92 ? 4.137 -7.228 -1.252 1.00 95.25 92 PHE A N 1
ATOM 792 C CA . PHE A 1 92 ? 4.628 -6.125 -0.440 1.00 95.25 92 PHE A CA 1
ATOM 793 C C . PHE A 1 92 ? 5.558 -6.633 0.679 1.00 95.25 92 PHE A C 1
ATOM 795 O O . PHE A 1 92 ? 5.599 -7.831 0.964 1.00 95.25 92 PHE A O 1
ATOM 802 N N . GLU A 1 93 ? 6.309 -5.729 1.303 1.00 94.81 93 GLU A N 1
ATOM 803 C CA . GLU A 1 93 ? 7.047 -5.956 2.552 1.00 94.81 93 GLU A CA 1
ATOM 804 C C . GLU A 1 93 ? 7.024 -4.673 3.390 1.00 94.81 93 GLU A C 1
ATOM 806 O O . GLU A 1 93 ? 7.121 -3.574 2.840 1.00 94.81 93 GLU A O 1
ATOM 811 N N . CYS A 1 94 ? 6.936 -4.816 4.713 1.00 94.75 94 CYS A N 1
ATOM 812 C CA . CYS A 1 94 ? 6.961 -3.704 5.661 1.00 94.75 94 CYS A CA 1
ATOM 813 C C . CYS A 1 94 ? 8.130 -3.847 6.637 1.00 94.75 94 CYS A C 1
ATOM 815 O O . CYS A 1 94 ? 8.421 -4.948 7.109 1.00 94.75 94 CYS A O 1
ATOM 817 N N . ARG A 1 95 ? 8.763 -2.724 6.988 1.00 93.81 95 ARG A N 1
ATOM 818 C CA . ARG A 1 95 ? 9.732 -2.611 8.084 1.00 93.81 95 ARG A CA 1
ATOM 819 C C . ARG A 1 95 ? 9.502 -1.299 8.811 1.00 93.81 95 ARG A C 1
ATOM 821 O O . ARG A 1 95 ? 9.530 -0.244 8.184 1.00 93.81 95 ARG A O 1
ATOM 828 N N . GLU A 1 96 ? 9.310 -1.383 10.124 1.00 93.31 96 GLU A N 1
ATOM 829 C CA . GLU A 1 96 ? 8.984 -0.221 10.957 1.00 93.31 96 GLU A CA 1
ATOM 830 C C . GLU A 1 96 ? 7.781 0.533 10.366 1.00 93.31 96 GLU A C 1
ATOM 832 O O . GLU A 1 96 ? 6.705 -0.047 10.244 1.00 93.31 96 GLU A O 1
ATOM 837 N N . ASN A 1 97 ? 7.961 1.787 9.951 1.00 95.75 97 ASN A N 1
ATOM 838 C CA . ASN A 1 97 ? 6.927 2.622 9.351 1.00 95.75 97 ASN A CA 1
ATOM 839 C C . ASN A 1 97 ? 7.069 2.794 7.826 1.00 95.75 97 ASN A C 1
ATOM 841 O O . ASN A 1 97 ? 6.470 3.707 7.249 1.00 95.75 97 ASN A O 1
ATOM 845 N N . VAL A 1 98 ? 7.858 1.938 7.173 1.00 97.69 98 VAL A N 1
ATOM 846 C CA . VAL A 1 98 ? 8.085 1.952 5.726 1.00 97.69 98 VAL A CA 1
ATOM 847 C C . VAL A 1 98 ? 7.572 0.660 5.094 1.00 97.69 98 VAL A C 1
ATOM 849 O O . VAL A 1 98 ? 7.909 -0.441 5.528 1.00 97.69 98 VAL A O 1
ATOM 852 N N . ALA A 1 99 ? 6.815 0.788 4.010 1.00 97.94 99 ALA A N 1
ATOM 853 C CA . ALA A 1 99 ? 6.385 -0.323 3.176 1.00 97.94 99 ALA A CA 1
ATOM 854 C C . ALA A 1 99 ? 6.890 -0.170 1.741 1.00 97.94 99 ALA A C 1
ATOM 856 O O . ALA A 1 99 ? 7.029 0.941 1.220 1.00 97.94 99 ALA A O 1
ATOM 857 N N . PHE A 1 100 ? 7.120 -1.305 1.092 1.00 98.12 100 PHE A N 1
ATOM 858 C CA . PHE A 1 100 ? 7.298 -1.425 -0.348 1.00 98.12 100 PHE A CA 1
ATOM 859 C C . PHE A 1 100 ? 6.197 -2.309 -0.908 1.00 98.12 100 PHE A C 1
ATOM 861 O O . PHE A 1 100 ? 6.025 -3.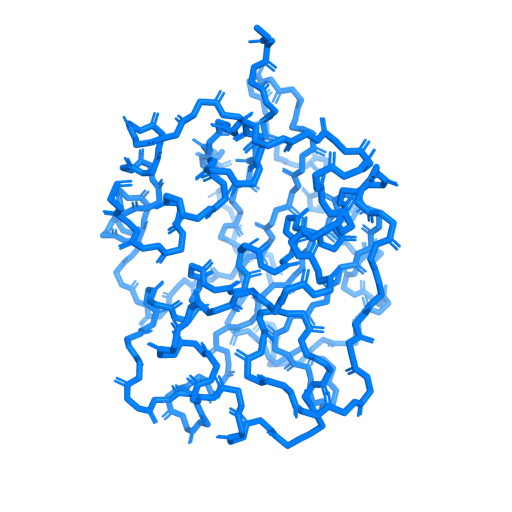429 -0.444 1.00 98.12 100 PHE A O 1
ATOM 868 N N . ILE A 1 101 ? 5.486 -1.823 -1.919 1.00 97.88 101 ILE A N 1
ATOM 869 C CA . ILE A 1 101 ? 4.465 -2.553 -2.668 1.00 97.88 101 ILE A CA 1
ATOM 870 C C . ILE A 1 101 ? 4.936 -2.620 -4.116 1.00 97.88 101 ILE A C 1
ATOM 872 O O . ILE A 1 101 ? 5.339 -1.604 -4.687 1.00 97.88 101 ILE A O 1
ATOM 876 N N . THR A 1 102 ? 4.882 -3.802 -4.722 1.00 97.06 102 THR A N 1
ATOM 877 C CA . THR A 1 102 ? 5.202 -3.960 -6.142 1.00 97.06 102 THR A CA 1
ATOM 878 C C . THR A 1 102 ? 3.948 -4.175 -6.976 1.00 97.06 102 THR A C 1
ATOM 880 O O . THR A 1 102 ? 3.044 -4.900 -6.567 1.00 97.06 102 THR A O 1
ATOM 883 N N . THR A 1 103 ? 3.883 -3.564 -8.156 1.00 96.62 103 THR A N 1
ATOM 884 C CA . THR A 1 103 ? 2.879 -3.900 -9.179 1.00 96.62 103 THR A CA 1
ATOM 885 C C . THR A 1 103 ? 3.348 -5.011 -10.117 1.00 96.62 103 THR A C 1
ATOM 887 O O . THR A 1 103 ? 2.569 -5.491 -10.943 1.00 96.62 103 THR A O 1
ATOM 890 N N . ASP A 1 104 ? 4.595 -5.476 -9.974 1.00 94.75 104 ASP A N 1
ATOM 891 C CA . ASP A 1 104 ? 5.119 -6.573 -10.775 1.00 94.75 104 ASP A CA 1
ATOM 892 C C . ASP A 1 104 ? 4.257 -7.825 -10.593 1.00 94.75 104 ASP A C 1
ATOM 894 O O . ASP A 1 104 ? 3.884 -8.221 -9.487 1.00 94.75 104 ASP A O 1
ATOM 898 N N . THR A 1 105 ? 3.947 -8.483 -11.706 1.00 92.31 105 THR A N 1
ATOM 899 C CA . THR A 1 105 ? 3.106 -9.685 -11.775 1.00 92.31 105 THR A CA 1
ATOM 900 C C . THR A 1 105 ? 1.665 -9.549 -11.258 1.00 92.31 105 THR A C 1
ATOM 902 O O . THR A 1 105 ? 0.974 -10.572 -11.212 1.00 92.31 105 THR A O 1
ATOM 905 N N . TRP A 1 106 ? 1.169 -8.340 -10.940 1.00 94.62 106 TRP A N 1
ATOM 906 C CA . TRP A 1 106 ? -0.210 -8.160 -10.456 1.00 94.62 106 TRP A CA 1
ATOM 907 C C . TRP A 1 106 ? -1.237 -8.767 -11.409 1.00 94.62 106 TRP A C 1
ATOM 909 O O . TRP A 1 106 ? -2.045 -9.604 -11.002 1.00 94.62 106 TRP A O 1
ATOM 919 N N . GLU A 1 107 ? -1.140 -8.424 -12.693 1.00 94.81 107 GLU A N 1
ATOM 920 C CA . GLU A 1 107 ? -2.078 -8.892 -13.714 1.00 94.81 107 GLU A CA 1
ATOM 921 C C . GLU A 1 107 ? -2.092 -10.424 -13.806 1.00 94.81 107 GLU A C 1
ATOM 923 O O . GLU A 1 107 ? -3.129 -11.038 -14.050 1.00 94.81 107 GLU A O 1
ATOM 928 N N . LYS A 1 108 ? -0.940 -11.057 -13.559 1.00 93.38 108 LYS A N 1
ATOM 929 C CA . LYS A 1 108 ? -0.775 -12.505 -13.669 1.00 93.38 108 LYS A CA 1
ATOM 930 C C . LYS A 1 108 ? -1.399 -13.265 -12.500 1.00 93.38 108 LYS A C 1
ATOM 932 O O . LYS A 1 108 ? -1.970 -14.330 -12.729 1.00 93.38 108 LYS A O 1
ATOM 937 N N . TYR A 1 109 ? -1.235 -12.784 -11.268 1.00 92.38 109 TYR A N 1
ATOM 938 C CA . TYR A 1 109 ? -1.582 -13.565 -10.072 1.00 92.38 109 TYR A CA 1
ATOM 939 C C . TYR A 1 109 ? -2.776 -13.023 -9.288 1.00 92.38 109 TYR A C 1
ATOM 941 O O . TYR A 1 109 ? -3.505 -13.819 -8.700 1.00 92.38 109 TYR A O 1
ATOM 949 N N . PHE A 1 110 ? -3.002 -11.709 -9.303 1.00 92.50 110 PHE A N 1
ATOM 950 C CA . PHE A 1 110 ? -3.968 -11.047 -8.423 1.00 92.50 110 PHE A CA 1
ATOM 951 C C . PHE A 1 110 ? -5.225 -10.549 -9.149 1.00 92.50 110 PHE A C 1
ATOM 953 O O . PHE A 1 110 ? -6.147 -10.093 -8.493 1.00 92.50 110 PHE A O 1
ATOM 960 N N . SER A 1 111 ? -5.298 -10.666 -10.479 1.00 91.56 111 SER A N 1
ATOM 961 C CA . SER A 1 111 ? -6.462 -10.303 -11.314 1.00 91.56 111 SER A CA 1
ATOM 962 C C . SER A 1 111 ? -7.525 -11.431 -11.365 1.00 91.56 111 SER A C 1
ATOM 964 O O . SER A 1 111 ? -7.131 -12.605 -11.431 1.00 91.56 111 SER A O 1
ATOM 966 N N . PRO A 1 112 ? -8.865 -11.164 -11.356 1.00 80.94 112 PRO A N 1
ATOM 967 C CA . PRO A 1 112 ? -9.512 -9.927 -11.797 1.00 80.94 112 PRO A CA 1
ATOM 968 C C . PRO A 1 112 ? -10.023 -8.942 -10.726 1.00 80.94 112 PRO A C 1
ATOM 970 O O . PRO A 1 112 ? -11.018 -8.270 -10.972 1.00 80.94 112 PRO A O 1
ATOM 973 N N . PRO A 1 113 ? -9.331 -8.742 -9.601 1.00 92.62 113 PRO A N 1
ATOM 974 C CA . PRO A 1 113 ? -9.254 -7.406 -9.014 1.00 92.62 113 PRO A CA 1
ATOM 975 C C . PRO A 1 113 ? -8.516 -6.405 -9.911 1.00 92.62 113 PRO A C 1
ATOM 977 O O . PRO A 1 113 ? -7.489 -6.721 -10.521 1.00 92.62 113 PRO A O 1
ATOM 980 N N . SER A 1 114 ? -9.024 -5.178 -9.983 1.00 94.62 114 SER A N 1
ATOM 981 C CA . SER A 1 114 ? -8.326 -4.060 -10.616 1.00 94.62 114 SER A CA 1
ATOM 982 C C . SER A 1 114 ? -7.008 -3.758 -9.900 1.00 94.62 114 SER A C 1
ATOM 984 O O . SER A 1 114 ? -6.811 -4.089 -8.729 1.00 94.62 114 SER A O 1
ATOM 986 N N . LEU A 1 115 ? -6.092 -3.076 -10.589 1.00 95.69 115 LEU A N 1
ATOM 987 C CA . LEU A 1 115 ? -4.837 -2.653 -9.973 1.00 95.69 115 LEU A CA 1
ATOM 988 C C . LEU A 1 115 ? -5.073 -1.753 -8.749 1.00 95.69 115 LEU A C 1
ATOM 990 O O . LEU A 1 115 ? -4.327 -1.825 -7.779 1.00 95.69 115 LEU A O 1
ATOM 994 N N . PHE A 1 116 ? -6.119 -0.922 -8.769 1.00 95.19 116 PHE A N 1
ATOM 995 C CA . PHE A 1 116 ? -6.418 -0.017 -7.657 1.00 95.19 116 PHE A CA 1
ATOM 996 C C . PHE A 1 116 ? -6.986 -0.775 -6.459 1.00 95.19 116 PHE A C 1
ATOM 998 O O . PHE A 1 116 ? -6.662 -0.431 -5.327 1.00 95.19 116 PHE A O 1
ATOM 1005 N N . GLU A 1 117 ? -7.757 -1.840 -6.693 1.00 94.44 117 GLU A N 1
ATOM 1006 C CA . GLU A 1 117 ? -8.176 -2.767 -5.638 1.00 94.44 117 GLU A CA 1
ATOM 1007 C C . GLU A 1 117 ? -6.988 -3.454 -4.981 1.00 94.44 117 GLU A C 1
ATOM 1009 O O . GLU A 1 117 ? -6.863 -3.423 -3.759 1.00 94.44 117 GLU A O 1
ATOM 1014 N N . TYR A 1 118 ? -6.082 -3.989 -5.798 1.00 95.81 118 TYR A N 1
ATOM 1015 C CA . TYR A 1 118 ? -4.843 -4.598 -5.330 1.00 95.81 118 TYR A CA 1
ATOM 1016 C C . TYR A 1 118 ? -3.991 -3.618 -4.509 1.00 95.81 118 TYR A C 1
ATOM 1018 O O . TYR A 1 118 ? -3.608 -3.924 -3.383 1.00 95.81 118 TYR A O 1
ATOM 1026 N N . LEU A 1 119 ? -3.737 -2.412 -5.026 1.00 96.88 119 LEU A N 1
ATOM 1027 C CA . LEU A 1 119 ? -2.940 -1.409 -4.318 1.00 96.88 119 LEU A CA 1
ATOM 1028 C C . LEU A 1 119 ? -3.627 -0.936 -3.031 1.00 96.88 119 LEU A C 1
ATOM 1030 O O . LEU A 1 119 ? -2.955 -0.788 -2.016 1.00 96.88 119 LEU A O 1
ATOM 1034 N N . SER A 1 120 ? -4.950 -0.741 -3.039 1.00 95.50 120 SER A N 1
ATOM 1035 C CA . SER A 1 120 ? -5.729 -0.381 -1.844 1.00 95.50 120 SER A CA 1
ATOM 1036 C C . SER A 1 120 ? -5.626 -1.453 -0.759 1.00 95.50 120 SER A C 1
ATOM 1038 O O . SER A 1 120 ? -5.457 -1.126 0.417 1.00 95.50 120 SER A O 1
ATOM 1040 N N . HIS A 1 121 ? -5.699 -2.726 -1.153 1.00 95.25 121 HIS A N 1
ATOM 1041 C CA . HIS A 1 121 ? -5.513 -3.865 -0.259 1.00 95.25 121 HIS A CA 1
ATOM 1042 C C . HIS A 1 121 ? -4.109 -3.871 0.343 1.00 95.25 121 HIS A C 1
ATOM 1044 O O . HIS A 1 121 ? -3.967 -3.825 1.563 1.00 95.25 121 HIS A O 1
ATOM 1050 N N . CYS A 1 122 ? -3.068 -3.812 -0.493 1.00 96.31 122 CYS A N 1
ATOM 1051 C CA . CYS A 1 122 ? -1.683 -3.800 -0.025 1.00 96.31 122 CYS A CA 1
ATOM 1052 C C . CYS A 1 122 ? -1.374 -2.590 0.867 1.00 96.31 122 CYS A C 1
ATOM 1054 O O . CYS A 1 122 ? -0.673 -2.742 1.864 1.00 96.31 122 CYS A O 1
ATOM 1056 N N . ILE A 1 123 ? -1.909 -1.403 0.558 1.00 97.31 123 ILE A N 1
ATOM 1057 C CA . ILE A 1 123 ? -1.783 -0.206 1.405 1.00 97.31 123 ILE A CA 1
ATOM 1058 C C . ILE A 1 123 ? -2.411 -0.462 2.775 1.00 97.31 123 ILE A C 1
ATOM 1060 O O . ILE A 1 123 ? -1.777 -0.202 3.794 1.00 97.31 123 ILE A O 1
ATOM 1064 N N . THR A 1 124 ? -3.625 -1.010 2.812 1.00 95.50 124 THR A N 1
ATOM 1065 C CA . THR A 1 124 ? -4.339 -1.263 4.070 1.00 95.50 124 THR A CA 1
ATOM 1066 C C . THR A 1 124 ? -3.639 -2.326 4.914 1.00 95.50 124 THR A C 1
ATOM 1068 O O . THR A 1 124 ? -3.381 -2.098 6.096 1.00 95.50 124 THR A O 1
ATOM 1071 N N . ALA A 1 125 ? -3.260 -3.452 4.305 1.00 94.25 125 ALA A N 1
ATOM 1072 C CA . ALA A 1 125 ? -2.496 -4.508 4.964 1.00 94.25 125 ALA A CA 1
ATOM 1073 C C . ALA A 1 125 ? -1.156 -3.979 5.501 1.00 94.25 125 ALA A C 1
ATOM 1075 O O . ALA A 1 125 ? -0.759 -4.303 6.624 1.00 94.25 125 ALA A O 1
ATOM 1076 N N . SER A 1 126 ? -0.490 -3.106 4.737 1.00 9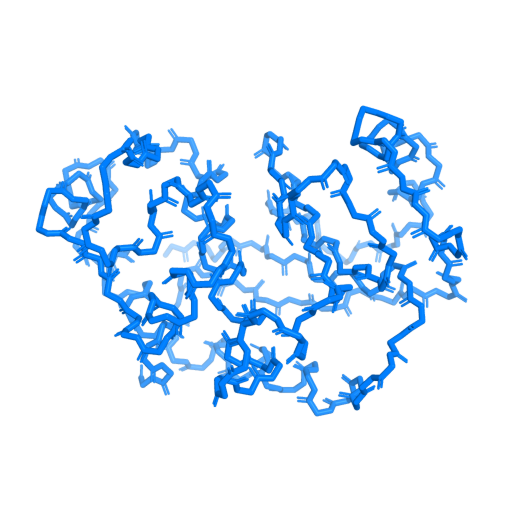5.56 126 SER A N 1
ATOM 1077 C CA . SER A 1 126 ? 0.754 -2.457 5.157 1.00 95.56 126 SER A CA 1
ATOM 1078 C C . SER A 1 126 ? 0.536 -1.545 6.363 1.00 95.56 126 SER A C 1
ATOM 1080 O O . SER A 1 126 ? 1.293 -1.633 7.323 1.00 95.56 126 SER A O 1
ATOM 1082 N N . LEU A 1 127 ? -0.505 -0.705 6.358 1.00 95.38 127 LEU A N 1
ATOM 1083 C CA . LEU A 1 127 ? -0.828 0.189 7.477 1.00 95.38 127 LEU A CA 1
ATOM 1084 C C . LEU A 1 127 ? -1.168 -0.580 8.755 1.00 95.38 127 LEU A C 1
ATOM 1086 O O . LEU A 1 127 ? -0.696 -0.205 9.825 1.00 95.38 127 LEU A O 1
ATOM 1090 N N . LEU A 1 128 ? -1.933 -1.668 8.643 1.00 93.69 128 LEU A N 1
ATOM 1091 C CA . LEU A 1 128 ? -2.217 -2.554 9.772 1.00 93.69 128 LEU A CA 1
ATOM 1092 C C . LEU A 1 128 ? -0.938 -3.216 10.300 1.00 93.69 128 LEU A C 1
ATOM 1094 O O . LEU A 1 128 ? -0.751 -3.286 11.507 1.00 93.69 128 LEU A O 1
ATOM 1098 N N . SER A 1 129 ? -0.046 -3.656 9.407 1.00 91.94 129 SER A N 1
ATOM 1099 C CA . SER A 1 129 ? 1.206 -4.331 9.782 1.00 91.94 129 SER A CA 1
ATOM 1100 C C . SER A 1 129 ? 2.254 -3.389 10.386 1.00 91.94 129 SER A C 1
ATOM 1102 O O . SER A 1 129 ? 3.043 -3.809 11.226 1.00 91.94 129 SER A O 1
ATOM 1104 N N . MET A 1 130 ? 2.299 -2.128 9.944 1.00 93.50 130 MET A N 1
ATOM 1105 C CA . MET A 1 130 ? 3.241 -1.111 10.439 1.00 93.50 130 MET A CA 1
ATOM 1106 C C . MET A 1 130 ? 2.759 -0.420 11.719 1.00 93.50 130 MET A C 1
ATOM 1108 O O . MET A 1 130 ? 3.535 0.265 12.385 1.00 93.50 130 MET A O 1
ATOM 1112 N N . ASN A 1 131 ? 1.474 -0.528 12.060 1.00 90.25 131 ASN A N 1
ATOM 1113 C CA . ASN A 1 131 ? 0.949 0.087 13.267 1.00 90.25 131 ASN A CA 1
ATOM 1114 C C . ASN A 1 131 ? 1.360 -0.740 14.489 1.00 90.25 131 ASN A C 1
ATOM 1116 O O . ASN A 1 131 ? 0.747 -1.752 14.794 1.00 90.25 131 ASN A O 1
ATOM 1120 N N . GLU A 1 132 ? 2.379 -0.277 15.211 1.00 82.00 132 GLU A N 1
ATOM 1121 C CA . GLU A 1 132 ? 2.920 -0.944 16.405 1.00 82.00 132 GLU A CA 1
ATOM 1122 C C . GLU A 1 132 ? 1.887 -1.194 17.516 1.00 82.00 132 GLU A C 1
ATOM 1124 O O . GLU A 1 132 ? 2.077 -2.083 18.344 1.00 82.00 132 GLU A O 1
ATOM 1129 N N . ASN A 1 133 ? 0.793 -0.425 17.529 1.00 81.56 133 ASN A N 1
ATOM 1130 C CA . ASN A 1 133 ? -0.293 -0.616 18.485 1.00 81.56 133 ASN A CA 1
ATOM 1131 C C . ASN A 1 133 ? -1.240 -1.735 18.048 1.00 81.56 133 ASN A C 1
ATOM 1133 O O . ASN A 1 133 ? -1.924 -2.297 18.884 1.00 81.56 133 ASN A O 1
ATOM 1137 N N . VAL A 1 134 ? -1.289 -2.079 16.759 1.00 74.38 134 VAL A N 1
ATOM 1138 C CA . VAL A 1 134 ? -2.015 -3.247 16.265 1.00 74.38 134 VAL A CA 1
ATOM 1139 C C . VAL A 1 134 ? -1.106 -4.447 16.532 1.00 74.38 134 VAL A C 1
ATOM 1141 O O . VAL A 1 134 ? -0.248 -4.772 15.718 1.00 74.38 134 VAL A O 1
ATOM 1144 N N . GLY A 1 135 ? -1.248 -5.121 17.677 1.00 68.25 135 GLY A N 1
ATOM 1145 C CA . GLY A 1 135 ? -0.436 -6.289 18.054 1.00 68.25 135 GLY A CA 1
ATOM 1146 C C . GLY A 1 135 ? -0.714 -7.543 17.209 1.00 68.25 135 GLY A C 1
ATOM 1147 O O . GLY A 1 135 ? -0.671 -8.669 17.716 1.00 68.25 135 GLY A O 1
ATOM 1148 N N . LEU A 1 136 ? -1.067 -7.373 15.933 1.00 79.50 136 LEU A N 1
ATOM 1149 C CA . LEU A 1 136 ? -1.475 -8.434 15.030 1.00 79.50 136 LEU A CA 1
ATOM 1150 C C . LEU A 1 136 ? -0.283 -9.000 14.274 1.00 79.50 136 LEU A C 1
ATOM 1152 O O . LEU A 1 136 ? 0.569 -8.295 13.744 1.00 79.50 136 LEU A O 1
ATOM 1156 N N . TYR A 1 137 ? -0.292 -10.320 14.168 1.00 79.50 137 TYR A N 1
ATOM 1157 C CA . TYR A 1 137 ? 0.630 -11.069 13.335 1.00 79.50 137 TYR A CA 1
ATOM 1158 C C . TYR A 1 137 ? -0.129 -11.677 12.171 1.00 79.50 137 TYR A C 1
ATOM 1160 O O . TYR A 1 137 ? -1.279 -12.108 12.339 1.00 79.50 137 TYR A O 1
ATOM 1168 N N . SER A 1 138 ? 0.544 -11.785 11.026 1.00 84.94 138 SER A N 1
ATOM 1169 C CA . SER A 1 138 ? -0.036 -12.433 9.860 1.00 84.94 138 SER A CA 1
ATOM 1170 C C . SER A 1 138 ? -0.495 -13.854 10.190 1.00 84.94 138 SER A C 1
ATOM 1172 O O . SER A 1 138 ? 0.183 -14.608 10.904 1.00 84.94 138 SER A O 1
ATOM 1174 N N . HIS A 1 139 ? -1.665 -14.233 9.689 1.00 86.06 139 HIS A N 1
ATOM 1175 C CA . HIS A 1 139 ? -2.186 -15.578 9.871 1.00 86.06 139 HIS A CA 1
ATOM 1176 C C . HIS A 1 139 ? -1.341 -16.575 9.093 1.00 86.06 139 HIS A C 1
ATOM 1178 O O . HIS A 1 139 ? -1.047 -16.364 7.927 1.00 86.06 139 HIS A O 1
ATOM 1184 N N . ARG A 1 140 ? -0.964 -17.686 9.730 1.00 85.12 140 ARG A N 1
ATOM 1185 C CA . ARG A 1 140 ? -0.279 -18.783 9.029 1.00 85.12 140 ARG A CA 1
ATOM 1186 C C . ARG A 1 140 ? -1.233 -19.669 8.227 1.00 85.12 140 ARG A C 1
ATOM 1188 O O . ARG A 1 140 ? -0.781 -20.355 7.318 1.00 85.12 140 ARG A O 1
ATOM 1195 N N . ASP A 1 141 ? -2.512 -19.649 8.587 1.00 86.06 141 ASP A N 1
ATOM 1196 C CA . ASP A 1 141 ? -3.585 -20.365 7.902 1.00 86.06 141 ASP A CA 1
ATOM 1197 C C . ASP A 1 141 ? -4.410 -19.355 7.099 1.00 86.06 141 ASP A C 1
ATOM 1199 O O . ASP A 1 141 ? -4.642 -18.252 7.591 1.00 86.06 141 ASP A O 1
ATOM 1203 N N . THR A 1 142 ? -4.903 -19.738 5.920 1.00 86.31 142 THR A N 1
ATOM 1204 C CA . THR A 1 142 ? -5.781 -18.891 5.098 1.00 86.31 142 THR A CA 1
ATOM 1205 C C . THR A 1 142 ? -7.152 -18.731 5.753 1.00 86.31 142 THR A C 1
ATOM 1207 O O . THR A 1 142 ? -7.869 -19.713 5.968 1.00 86.31 142 THR A O 1
ATOM 1210 N N . LYS A 1 143 ? -7.538 -17.490 6.051 1.00 87.62 143 LYS A N 1
ATOM 1211 C CA . LYS A 1 143 ? -8.847 -17.103 6.598 1.00 87.62 143 LYS A CA 1
ATOM 1212 C C . LYS A 1 143 ? -9.643 -16.193 5.662 1.00 87.62 143 LYS A C 1
ATOM 1214 O O . LYS A 1 143 ? -10.776 -15.854 5.999 1.00 87.62 143 LYS A O 1
ATOM 1219 N N . GLY A 1 144 ? -9.062 -15.815 4.523 1.00 86.94 144 GLY A N 1
ATOM 1220 C CA . GLY A 1 144 ? -9.585 -14.781 3.632 1.00 86.94 144 GLY A CA 1
ATOM 1221 C C . GLY A 1 144 ? -9.544 -13.403 4.284 1.00 86.94 144 GLY A C 1
ATOM 1222 O O . GLY A 1 144 ? -10.465 -12.626 4.077 1.00 86.94 144 GLY A O 1
ATOM 1223 N N . CYS A 1 145 ? -8.576 -13.180 5.174 1.00 90.38 145 CYS A N 1
ATOM 1224 C CA . CYS A 1 145 ? -8.407 -11.950 5.936 1.00 90.38 145 CYS A CA 1
ATOM 1225 C C . CYS A 1 145 ? -7.269 -11.132 5.323 1.00 90.38 145 CYS A C 1
ATOM 1227 O O . CYS A 1 145 ? -6.224 -11.718 5.061 1.00 90.38 145 CYS A O 1
ATOM 1229 N N . CYS A 1 146 ? -7.371 -9.798 5.302 1.00 89.25 146 CYS A N 1
ATOM 1230 C CA . CYS A 1 146 ? -6.311 -8.892 4.826 1.00 89.25 146 CYS A CA 1
ATOM 1231 C C . CYS A 1 146 ? -4.961 -9.007 5.567 1.00 89.25 146 CYS A C 1
ATOM 1233 O O . CYS A 1 146 ? -4.010 -8.293 5.255 1.00 89.25 146 CYS A O 1
ATOM 1235 N N . LEU A 1 147 ? -4.885 -9.844 6.603 1.00 89.31 147 LEU A N 1
ATOM 1236 C CA . LEU A 1 147 ? -3.683 -10.150 7.374 1.00 89.31 147 LEU A CA 1
ATOM 1237 C C . LEU A 1 147 ? -3.242 -11.611 7.192 1.00 89.31 147 LEU A C 1
ATOM 1239 O O . LEU A 1 147 ? -2.478 -12.124 8.007 1.00 89.31 147 LEU A O 1
ATOM 1243 N N . ASP A 1 148 ? -3.717 -12.317 6.171 1.00 89.38 148 ASP A N 1
ATOM 1244 C CA . ASP A 1 148 ? -3.230 -13.652 5.838 1.00 89.38 148 ASP A CA 1
ATOM 1245 C C . ASP A 1 148 ? -1.779 -13.596 5.330 1.00 89.38 148 ASP A C 1
ATOM 1247 O O . ASP A 1 148 ? -1.384 -12.726 4.557 1.00 89.38 148 ASP A O 1
ATOM 1251 N N . TYR A 1 149 ? -0.945 -14.540 5.775 1.00 87.31 149 TYR A N 1
ATOM 1252 C CA . TYR A 1 149 ? 0.326 -14.808 5.113 1.00 87.31 149 TYR A CA 1
ATOM 1253 C C . TYR A 1 149 ? 0.069 -15.715 3.912 1.00 87.31 149 TYR A C 1
ATOM 1255 O O . TYR A 1 149 ? -0.213 -16.908 4.061 1.00 87.31 149 TYR A O 1
ATOM 1263 N N . THR A 1 150 ? 0.227 -15.160 2.716 1.00 85.69 150 THR A N 1
ATOM 1264 C CA . THR A 1 150 ? -0.080 -15.879 1.482 1.00 85.69 150 THR A CA 1
ATOM 1265 C C . THR A 1 150 ? 1.179 -16.414 0.810 1.00 85.69 150 THR A C 1
ATOM 1267 O O . THR A 1 150 ? 1.917 -15.693 0.139 1.00 85.69 150 THR A O 1
ATOM 1270 N N . PHE A 1 151 ? 1.418 -17.721 0.956 1.00 85.19 151 PHE A N 1
ATOM 1271 C CA . PHE A 1 151 ? 2.522 -18.399 0.268 1.00 85.19 151 PHE A CA 1
ATOM 1272 C C . PHE A 1 151 ? 2.260 -18.541 -1.242 1.00 85.19 151 PHE A C 1
ATOM 1274 O O . PHE A 1 151 ? 3.158 -18.345 -2.063 1.00 85.19 151 PHE A O 1
ATOM 1281 N N . PHE A 1 152 ? 1.020 -18.855 -1.629 1.00 86.44 152 PHE A N 1
ATOM 1282 C CA . PHE A 1 152 ? 0.613 -18.966 -3.027 1.00 86.44 152 PHE A CA 1
ATOM 1283 C C . PHE A 1 152 ? -0.148 -17.711 -3.457 1.00 86.44 152 PHE A C 1
ATOM 1285 O O . PHE A 1 152 ? -1.320 -17.560 -3.141 1.00 86.44 152 PHE A O 1
ATOM 1292 N N . LYS A 1 153 ? 0.493 -16.837 -4.246 1.00 87.50 153 LYS A N 1
ATOM 1293 C CA . LYS A 1 153 ? -0.073 -15.546 -4.699 1.00 87.50 153 LYS A CA 1
ATOM 1294 C C . LYS A 1 153 ? -1.495 -15.625 -5.282 1.00 87.50 153 LYS A C 1
ATOM 1296 O O . LYS A 1 153 ? -2.234 -14.653 -5.215 1.00 87.50 153 LYS A O 1
ATOM 1301 N N . MET A 1 154 ? -1.886 -16.763 -5.858 1.00 84.56 154 MET A N 1
ATOM 1302 C CA . MET A 1 154 ? -3.231 -16.948 -6.418 1.00 84.56 154 MET A CA 1
ATOM 1303 C C . MET A 1 154 ? -4.346 -16.955 -5.363 1.00 84.56 154 MET A C 1
ATOM 1305 O O . MET A 1 154 ? -5.485 -16.664 -5.721 1.00 84.56 154 MET A O 1
ATOM 1309 N N . ASP A 1 155 ? -4.042 -17.255 -4.099 1.00 85.62 155 ASP A N 1
ATOM 1310 C CA . ASP A 1 155 ? -5.033 -17.249 -3.017 1.00 85.62 155 ASP A CA 1
ATOM 1311 C C . ASP A 1 155 ? -5.367 -15.808 -2.584 1.00 85.62 155 ASP A C 1
ATOM 1313 O O . ASP A 1 155 ? -6.523 -15.494 -2.298 1.00 85.62 155 ASP A O 1
ATOM 1317 N N . GLU A 1 156 ? -4.387 -14.901 -2.672 1.00 87.88 156 GLU A N 1
ATOM 1318 C CA . GLU A 1 156 ? -4.520 -13.472 -2.333 1.00 87.88 156 GLU A CA 1
ATOM 1319 C C . GLU A 1 156 ? -5.576 -12.767 -3.189 1.00 87.88 156 GLU A C 1
ATOM 1321 O O . GLU A 1 156 ? -6.258 -11.846 -2.761 1.00 87.88 156 GLU A O 1
ATOM 1326 N N . LYS A 1 157 ? -5.745 -13.224 -4.429 1.00 89.44 157 LYS A N 1
ATOM 1327 C CA . LYS A 1 157 ? -6.750 -12.715 -5.362 1.00 89.44 157 LYS A CA 1
ATOM 1328 C C . LYS A 1 157 ? -8.162 -12.721 -4.769 1.00 89.44 157 LYS A C 1
ATOM 1330 O O . LYS A 1 157 ? -8.954 -11.828 -5.063 1.00 89.44 157 LYS A O 1
ATOM 1335 N N . ILE A 1 158 ? -8.492 -13.760 -4.000 1.00 86.06 158 ILE A N 1
ATOM 1336 C CA . ILE A 1 158 ? -9.796 -13.885 -3.346 1.00 86.06 158 ILE A CA 1
ATOM 1337 C C . ILE A 1 158 ? -9.859 -12.932 -2.154 1.00 86.06 158 ILE A C 1
ATOM 1339 O O . ILE A 1 158 ? -10.870 -12.263 -1.984 1.00 86.06 158 ILE A O 1
ATOM 1343 N N . ASP A 1 159 ? -8.776 -12.824 -1.387 1.00 87.50 159 ASP A N 1
ATOM 1344 C CA . ASP A 1 159 ? -8.681 -11.920 -0.239 1.00 87.50 159 ASP A CA 1
ATOM 1345 C C . ASP A 1 159 ? -8.868 -10.445 -0.642 1.00 87.50 159 ASP A C 1
ATOM 1347 O O . ASP A 1 159 ? -9.747 -9.762 -0.116 1.00 87.50 159 ASP A O 1
ATOM 1351 N N . ILE A 1 160 ? -8.168 -9.995 -1.691 1.00 91.12 160 ILE A N 1
ATOM 1352 C CA . ILE A 1 160 ? -8.318 -8.645 -2.266 1.00 91.12 160 ILE A CA 1
ATOM 1353 C C . ILE A 1 160 ? -9.775 -8.364 -2.657 1.00 91.12 160 ILE A C 1
ATOM 1355 O O . ILE A 1 160 ? -10.272 -7.256 -2.465 1.00 91.12 160 ILE A O 1
ATOM 1359 N N . ALA A 1 161 ? -10.460 -9.352 -3.239 1.00 88.31 161 ALA A N 1
ATOM 1360 C CA . ALA A 1 161 ? -11.850 -9.203 -3.659 1.00 88.31 161 ALA A CA 1
ATOM 1361 C C . ALA A 1 161 ? -12.835 -9.207 -2.478 1.00 88.31 161 ALA A C 1
ATOM 1363 O O . ALA A 1 161 ? -13.909 -8.619 -2.585 1.00 88.31 161 ALA A O 1
ATOM 1364 N N . LEU A 1 162 ? -12.499 -9.891 -1.380 1.00 89.19 162 LEU A N 1
ATOM 1365 C CA . LEU A 1 162 ? -13.337 -9.972 -0.186 1.00 89.19 162 LEU A CA 1
ATOM 1366 C C . LEU A 1 162 ? -13.212 -8.732 0.698 1.00 89.19 162 LEU A C 1
ATOM 1368 O O . LEU A 1 162 ? -14.213 -8.340 1.295 1.00 89.19 162 LEU A O 1
ATOM 1372 N N . GLY A 1 163 ? -12.013 -8.150 0.815 1.00 88.50 163 GLY A N 1
ATOM 1373 C CA . GLY A 1 163 ? -11.777 -7.008 1.701 1.00 88.50 163 GLY A CA 1
ATOM 1374 C C . GLY A 1 163 ? -12.171 -7.308 3.154 1.00 88.50 163 GLY A C 1
ATOM 1375 O O . GLY A 1 163 ? -12.800 -6.494 3.829 1.00 88.50 163 GLY A O 1
ATOM 1376 N N . TYR A 1 164 ? -11.892 -8.521 3.629 1.00 92.38 164 TYR A N 1
ATOM 1377 C CA . TYR A 1 164 ? -12.383 -8.997 4.917 1.00 92.38 164 TYR A CA 1
ATOM 1378 C C . TYR A 1 164 ? -11.297 -8.926 5.994 1.00 92.38 164 TYR A C 1
ATOM 1380 O O . TYR A 1 164 ? -10.132 -9.219 5.761 1.00 92.38 164 TYR A O 1
ATOM 1388 N N . ILE A 1 165 ? -11.693 -8.583 7.221 1.00 93.44 165 ILE A N 1
ATOM 1389 C CA . ILE A 1 165 ? -10.864 -8.747 8.421 1.00 93.44 165 ILE A CA 1
ATOM 1390 C C . ILE A 1 165 ? -11.556 -9.777 9.311 1.00 93.44 165 ILE A C 1
ATOM 1392 O O . ILE A 1 165 ? -12.728 -9.605 9.660 1.00 93.44 165 ILE A O 1
ATOM 1396 N N . CYS A 1 166 ? -10.846 -10.842 9.693 1.00 93.88 166 CYS A N 1
ATOM 1397 C CA . CYS A 1 166 ? -11.436 -11.893 10.518 1.00 93.88 166 CYS A CA 1
ATOM 1398 C C . CYS A 1 166 ? -11.795 -11.407 11.925 1.00 93.88 166 CYS A C 1
ATOM 1400 O O . CYS A 1 166 ? -11.161 -10.493 12.449 1.00 93.88 166 CYS A O 1
ATOM 1402 N N . ASP A 1 167 ? -12.772 -12.055 12.564 1.00 94.44 167 ASP A N 1
ATOM 1403 C CA . ASP A 1 167 ? -13.271 -11.640 13.885 1.00 94.44 167 ASP A CA 1
ATOM 1404 C C . ASP A 1 167 ? -12.151 -11.566 14.930 1.00 94.44 167 ASP A C 1
ATOM 1406 O O . ASP A 1 167 ? -12.063 -10.602 15.678 1.00 94.44 167 ASP A O 1
ATOM 1410 N N . LYS A 1 168 ? -11.190 -12.500 14.888 1.00 92.94 168 LYS A N 1
ATOM 1411 C CA . LYS A 1 168 ? -10.013 -12.457 15.769 1.00 92.94 168 LYS A CA 1
ATOM 1412 C C . LYS A 1 168 ?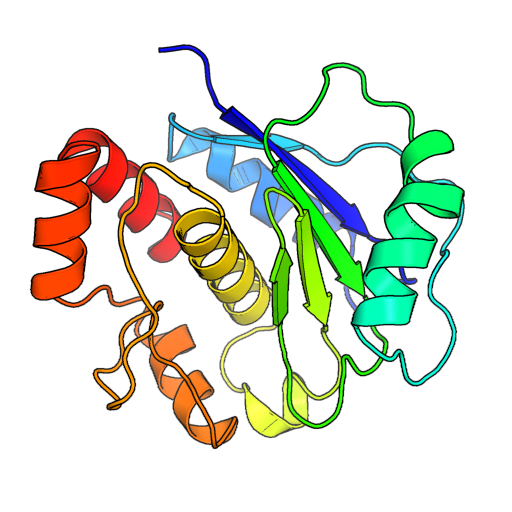 -9.164 -11.194 15.561 1.00 92.94 168 LYS A C 1
ATOM 1414 O O . LYS A 1 168 ? -8.648 -10.644 16.528 1.00 92.94 168 LYS A O 1
ATOM 1419 N N . CYS A 1 169 ? -8.967 -10.770 14.313 1.00 93.62 169 CYS A N 1
ATOM 1420 C CA . CYS A 1 169 ? -8.237 -9.539 14.017 1.00 93.62 169 CYS A CA 1
ATOM 1421 C C . CYS A 1 169 ? -9.049 -8.311 14.407 1.00 93.62 169 CYS A C 1
ATOM 1423 O O . CYS A 1 169 ? -8.482 -7.409 15.006 1.00 93.62 169 CYS A O 1
ATOM 1425 N N . LYS A 1 170 ? -10.362 -8.296 14.146 1.00 95.31 170 LYS A N 1
ATOM 1426 C CA . LYS A 1 170 ? -11.257 -7.222 14.600 1.00 95.31 170 LYS A CA 1
ATOM 1427 C C . LYS A 1 170 ? -11.185 -7.044 16.112 1.00 95.31 170 LYS A C 1
ATOM 1429 O O . LYS A 1 170 ? -10.949 -5.933 16.570 1.00 95.31 170 LYS A O 1
ATOM 1434 N N . ASP A 1 171 ? -11.296 -8.135 16.866 1.00 93.94 171 ASP A N 1
ATOM 1435 C CA . ASP A 1 171 ? -11.192 -8.120 18.325 1.00 93.94 171 ASP A CA 1
ATOM 1436 C C . ASP A 1 171 ? -9.828 -7.591 18.782 1.00 93.94 171 ASP A C 1
ATOM 1438 O O . ASP A 1 171 ? -9.760 -6.787 19.707 1.00 93.94 171 ASP A O 1
ATOM 1442 N N . GLY A 1 172 ? -8.736 -8.000 18.125 1.00 92.38 172 GLY A N 1
ATOM 1443 C CA . GLY A 1 172 ? -7.400 -7.464 18.404 1.00 92.38 172 GLY A CA 1
ATOM 1444 C C . GLY A 1 172 ? -7.320 -5.953 18.179 1.00 92.38 172 GLY A C 1
ATOM 1445 O O . GLY A 1 172 ? -6.910 -5.221 19.070 1.00 92.38 172 GLY A O 1
ATOM 1446 N N . ILE A 1 173 ? -7.811 -5.469 17.035 1.00 94.44 173 ILE A N 1
ATOM 1447 C CA . ILE A 1 173 ? -7.841 -4.035 16.708 1.00 94.44 173 ILE A CA 1
ATOM 1448 C C . ILE A 1 173 ? -8.664 -3.249 17.736 1.00 94.44 173 ILE A C 1
ATOM 1450 O O . ILE A 1 173 ? -8.232 -2.194 18.202 1.00 94.44 173 ILE A O 1
ATOM 1454 N N . ILE A 1 174 ? -9.843 -3.758 18.100 1.00 94.81 174 ILE A N 1
ATOM 1455 C CA . ILE A 1 174 ? -10.730 -3.118 19.077 1.00 94.81 174 ILE A CA 1
ATOM 1456 C C . ILE A 1 174 ? -10.061 -3.049 20.451 1.00 94.81 174 ILE A C 1
ATOM 1458 O O . ILE A 1 174 ? -10.134 -2.012 21.106 1.00 94.81 174 ILE A O 1
ATOM 1462 N N . ASN A 1 175 ? -9.419 -4.133 20.888 1.00 92.38 175 ASN A N 1
ATOM 1463 C CA . ASN A 1 175 ? -8.784 -4.194 22.201 1.00 92.38 175 ASN A CA 1
ATOM 1464 C C . ASN A 1 175 ? -7.534 -3.314 22.288 1.00 92.38 175 ASN A C 1
ATOM 1466 O O . ASN A 1 175 ? -7.307 -2.701 23.332 1.00 92.38 175 ASN A O 1
ATOM 1470 N N . ASP A 1 176 ? -6.744 -3.247 21.215 1.00 92.06 176 ASP A N 1
ATOM 1471 C CA . ASP A 1 176 ? -5.453 -2.566 21.253 1.00 92.06 176 ASP A CA 1
ATOM 1472 C C . ASP A 1 176 ? -5.550 -1.073 20.887 1.00 92.06 176 ASP A C 1
ATOM 1474 O O . ASP A 1 176 ? -4.806 -0.254 21.428 1.00 92.06 176 ASP A O 1
ATOM 1478 N N . ILE A 1 177 ? -6.471 -0.696 19.988 1.00 92.12 177 ILE A N 1
ATOM 1479 C CA . ILE A 1 177 ? -6.605 0.684 19.480 1.00 92.12 177 ILE A CA 1
ATOM 1480 C C . ILE A 1 177 ? -8.009 1.244 19.686 1.00 92.12 177 ILE A C 1
ATOM 1482 O O . ILE A 1 177 ? -8.156 2.396 20.101 1.00 92.12 177 ILE A O 1
ATOM 1486 N N . GLY A 1 178 ? -9.038 0.453 19.386 1.00 93.69 178 GLY A N 1
ATOM 1487 C CA . GLY A 1 178 ? -10.435 0.842 19.560 1.00 93.69 178 GLY A CA 1
ATOM 1488 C C . GLY A 1 178 ? -11.312 0.615 18.330 1.00 93.69 178 GLY A C 1
ATOM 1489 O O . GLY A 1 178 ? -10.850 0.483 17.197 1.00 93.69 178 GLY A O 1
ATOM 1490 N N . GLU A 1 179 ? -12.620 0.599 18.574 1.00 96.00 179 GLU A N 1
ATOM 1491 C CA . GLU A 1 179 ? -13.662 0.365 17.565 1.00 96.00 179 GLU A CA 1
ATOM 1492 C C . GLU A 1 179 ? -13.728 1.462 16.491 1.00 96.00 179 GLU A C 1
ATOM 1494 O O . GLU A 1 179 ? -13.997 1.172 15.324 1.00 96.00 179 GLU A O 1
ATOM 1499 N N . GLU A 1 180 ? -13.423 2.710 16.861 1.00 94.81 180 GLU A N 1
ATOM 1500 C CA . GLU A 1 180 ? -13.349 3.827 15.914 1.00 94.81 180 GLU A CA 1
ATOM 1501 C C . GLU A 1 180 ? -12.296 3.538 14.838 1.00 94.81 180 GLU A C 1
ATOM 1503 O O . GLU A 1 180 ? -12.610 3.561 13.655 1.00 94.81 180 GLU A O 1
ATOM 1508 N N . TYR A 1 181 ? -11.083 3.131 15.226 1.00 94.88 181 TYR A N 1
ATOM 1509 C CA . TYR A 1 181 ? -10.032 2.799 14.262 1.00 94.88 181 TYR A CA 1
ATOM 1510 C C . TYR A 1 181 ? -10.406 1.620 13.355 1.00 94.88 181 TYR A C 1
ATOM 1512 O O . TYR A 1 181 ? -10.166 1.679 12.150 1.00 94.88 181 TYR A O 1
ATOM 1520 N N . LEU A 1 182 ? -11.040 0.571 13.895 1.00 95.50 182 LEU A N 1
ATOM 1521 C CA . LEU A 1 182 ? -11.528 -0.535 13.068 1.00 95.50 182 LEU A CA 1
ATOM 1522 C C . LEU A 1 182 ? -12.537 -0.048 12.017 1.00 95.50 182 LEU A C 1
ATOM 1524 O O . LEU A 1 182 ? -12.465 -0.466 10.863 1.00 95.50 182 LEU A O 1
ATOM 1528 N N . THR A 1 183 ? -13.456 0.835 12.407 1.00 96.25 183 THR A N 1
ATOM 1529 C CA . THR A 1 183 ? -14.454 1.416 11.496 1.00 96.25 183 THR A CA 1
ATOM 1530 C C . THR A 1 183 ? -13.775 2.200 10.375 1.00 96.25 183 THR A C 1
ATOM 1532 O O . THR A 1 183 ? -14.073 1.986 9.205 1.00 96.25 183 THR A O 1
ATOM 1535 N N . GLU A 1 184 ? -12.794 3.036 10.717 1.00 95.25 184 GLU A N 1
ATOM 1536 C CA . GLU A 1 184 ? -12.023 3.838 9.759 1.00 95.25 184 GLU A CA 1
ATOM 1537 C C . GLU A 1 184 ? -11.252 2.953 8.755 1.00 95.25 184 GLU A C 1
ATOM 1539 O O . GLU A 1 184 ? -11.218 3.245 7.559 1.00 95.25 184 GLU A O 1
ATOM 1544 N N . ILE A 1 185 ? -10.683 1.828 9.207 1.00 95.19 185 ILE A N 1
ATOM 1545 C CA . ILE A 1 185 ? -10.038 0.833 8.331 1.00 95.19 185 ILE A CA 1
ATOM 1546 C C . ILE A 1 185 ? -11.054 0.148 7.411 1.00 95.19 185 ILE A C 1
ATOM 1548 O O . ILE A 1 185 ? -10.793 -0.008 6.218 1.00 95.19 185 ILE A O 1
ATOM 1552 N N . ILE A 1 186 ? -12.210 -0.259 7.936 1.00 95.06 186 ILE A N 1
ATOM 1553 C CA . ILE A 1 186 ? -13.262 -0.903 7.136 1.00 95.06 186 ILE A CA 1
ATOM 1554 C C . ILE A 1 186 ? -13.773 0.050 6.049 1.00 95.06 186 ILE A C 1
ATOM 1556 O O . ILE A 1 186 ? -13.961 -0.387 4.914 1.00 95.06 186 ILE A O 1
ATOM 1560 N N . ASN A 1 187 ? -13.915 1.343 6.350 1.00 95.00 187 ASN A N 1
ATOM 1561 C CA . ASN A 1 187 ? -14.278 2.362 5.364 1.00 95.00 187 ASN A CA 1
ATOM 1562 C C . ASN A 1 187 ? -13.248 2.445 4.228 1.00 95.00 187 ASN A C 1
ATOM 1564 O O . ASN A 1 187 ? -13.625 2.508 3.062 1.00 95.00 187 ASN A O 1
ATOM 1568 N N . ILE A 1 188 ? -11.942 2.369 4.528 1.00 94.31 188 ILE A N 1
ATOM 1569 C CA . ILE A 1 188 ? -10.895 2.315 3.489 1.00 94.31 188 ILE A CA 1
ATOM 1570 C C . ILE A 1 188 ? -11.066 1.084 2.596 1.00 94.31 188 ILE A C 1
ATOM 1572 O O . ILE A 1 188 ? -10.983 1.198 1.372 1.00 94.31 188 ILE A O 1
ATOM 1576 N N . ILE A 1 189 ? -11.294 -0.086 3.199 1.00 93.00 189 ILE A N 1
ATOM 1577 C CA . ILE A 1 189 ? -11.398 -1.353 2.469 1.00 93.00 189 ILE A CA 1
ATOM 1578 C C . ILE A 1 189 ? -12.632 -1.362 1.561 1.00 93.00 189 ILE A C 1
ATOM 1580 O O . ILE A 1 189 ? -12.517 -1.654 0.368 1.00 93.00 189 ILE A O 1
ATOM 1584 N N . ASN A 1 190 ? -13.790 -0.989 2.109 1.00 91.12 190 ASN A N 1
ATOM 1585 C CA . ASN A 1 190 ? -15.060 -0.948 1.384 1.00 91.12 190 ASN A CA 1
ATOM 1586 C C . ASN A 1 190 ? -15.153 0.241 0.423 1.00 91.12 190 ASN A C 1
ATOM 1588 O O . ASN A 1 190 ? -15.891 0.178 -0.558 1.00 91.12 190 ASN A O 1
ATOM 1592 N N . ARG A 1 191 ? -14.367 1.294 0.676 1.00 88.81 191 ARG A N 1
ATOM 1593 C CA . ARG A 1 191 ? -14.408 2.594 -0.011 1.00 88.81 191 ARG A CA 1
ATOM 1594 C C . ARG A 1 191 ? -15.758 3.296 0.170 1.00 88.81 191 ARG A C 1
ATOM 1596 O O . ARG A 1 191 ? -16.249 3.934 -0.763 1.00 88.81 191 ARG A O 1
ATOM 1603 N N . GLU A 1 192 ? -16.330 3.170 1.366 1.00 81.19 192 GLU A N 1
ATOM 1604 C CA . GLU A 1 192 ? -17.631 3.722 1.778 1.00 81.19 192 GLU A CA 1
ATOM 1605 C C . GLU A 1 192 ? -17.503 4.620 3.009 1.00 81.19 192 GLU A C 1
ATOM 1607 O O . GLU A 1 192 ? -16.637 4.329 3.865 1.00 81.19 192 GLU A O 1
#

pLDDT: mean 92.47, std 5.26, range [62.59, 98.56]

Radius of gyration: 15.74 Å; chains: 1; bounding box: 38×40×38 Å

Foldseek 3Di:
DQAAEEEEEALADDPDDPVVLQVLVCLLVVQFDRHHYDYFDDPHNNDDDQEDEVVCVVVCCVPPPVVPTDDPDDGQAYEYEYQHHYPDDDQKDEDQRYIYGHPHCCCPAQPPPDPSLVVLLVVLLRVLVNPPLLPDAADDDDPLASRHDDPRSNSVNSSSVV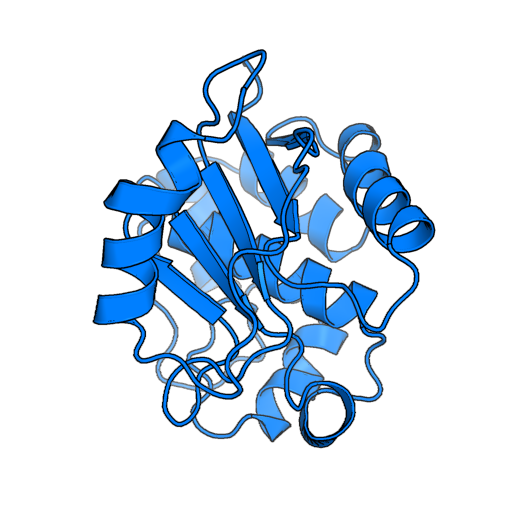LDHDPVSQVSCCVRPRPSVVSSSSCSSVVD

Organism: NCBI:txid412755